Protein AF-A0A484ZNB9-F1 (afdb_monomer_lite)

Radius of gyration: 25.32 Å; chains: 1; bounding box: 53×48×74 Å

pLDDT: mean 88.85, std 11.22, range [35.56, 98.12]

Secondary structure (DSSP, 8-state):
-HHHHHHHTHHHHSS--S---------TTS--EE-S-TTT--HHHHHHHTTSTTEES-S---S-TT-HHHHHHHHHHHHHHHHIIIIIHHHHHHHHT-SGGGTTTTTS---GGGEEEETTEEEETTPPPB-HHHHHHHHHHTT-EEEEEEE--BSSSB-EEEEEETTEEEEES-SEEEEEETTPPPEEEPPSEEEPPPGGGGG-------EEEEEEEEEE-TTT--EEEEEEEEEEE-SS-S-HHHHHHHHHHHHHHHHHHHHT----SGGGSGGGS---TTTS-PPPTTTTTTTT-EEEEPPPP--TTS--PPP-

Structure (mmCIF, N/CA/C/O backbone):
data_AF-A0A484ZNB9-F1
#
_entry.id   AF-A0A484ZNB9-F1
#
loop_
_atom_site.group_PDB
_atom_site.id
_atom_site.type_symbol
_atom_site.label_atom_id
_atom_site.label_alt_id
_atom_site.label_comp_id
_atom_site.label_asym_id
_atom_site.label_entity_id
_atom_site.label_seq_id
_atom_site.pdbx_PDB_ins_code
_atom_site.Cartn_x
_atom_site.Cartn_y
_atom_site.Cartn_z
_atom_site.occupancy
_atom_site.B_iso_or_equiv
_atom_site.auth_seq_id
_atom_site.auth_comp_id
_atom_site.auth_asym_id
_atom_site.auth_atom_id
_atom_site.pdbx_PDB_model_num
ATOM 1 N N . MET A 1 1 ? -2.222 -0.416 -9.697 1.00 58.00 1 MET A N 1
ATOM 2 C CA . MET A 1 1 ? -2.103 0.111 -8.312 1.00 58.00 1 MET A CA 1
ATOM 3 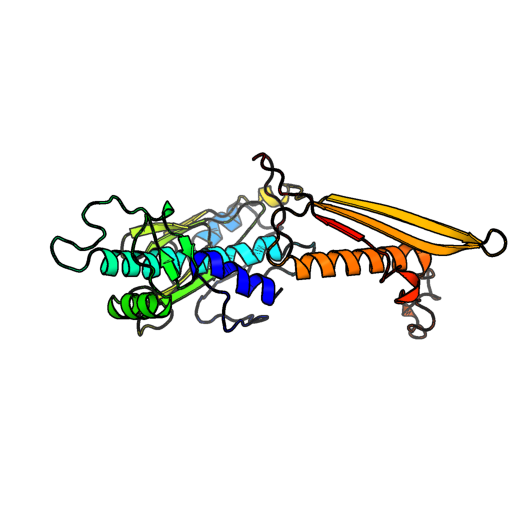C C . MET A 1 1 ? -3.430 -0.007 -7.586 1.00 58.00 1 MET A C 1
ATOM 5 O O . MET A 1 1 ? -3.426 -0.269 -6.394 1.00 58.00 1 MET A O 1
ATOM 9 N N . SER A 1 2 ? -4.547 0.135 -8.298 1.00 71.88 2 SER A N 1
ATOM 10 C CA . SER A 1 2 ? -5.880 -0.001 -7.727 1.00 71.88 2 SER A CA 1
ATOM 11 C C . SER A 1 2 ? -6.115 -1.347 -7.041 1.00 71.88 2 SER A C 1
ATOM 13 O O . SER A 1 2 ? -6.406 -1.384 -5.851 1.00 71.88 2 SER A O 1
ATOM 15 N N . THR A 1 3 ? -5.863 -2.447 -7.753 1.00 81.88 3 THR A N 1
ATOM 16 C CA . THR A 1 3 ? -6.057 -3.811 -7.234 1.00 81.88 3 THR A CA 1
ATOM 17 C C . THR A 1 3 ? -5.164 -4.130 -6.035 1.00 81.88 3 THR A C 1
ATOM 19 O O . THR A 1 3 ? -5.609 -4.741 -5.075 1.00 81.88 3 THR A O 1
ATOM 22 N N . SER A 1 4 ? -3.903 -3.683 -6.038 1.00 83.81 4 SER A N 1
ATOM 23 C CA . SER A 1 4 ? -3.018 -3.904 -4.888 1.00 83.81 4 SER A CA 1
ATOM 24 C C . SER A 1 4 ? -3.551 -3.196 -3.638 1.00 83.81 4 SER A C 1
ATOM 26 O O . SER A 1 4 ? -3.547 -3.780 -2.565 1.00 83.81 4 SER A O 1
ATOM 28 N N . GLN A 1 5 ? -4.069 -1.967 -3.770 1.00 84.25 5 GLN A N 1
ATOM 29 C CA . GLN A 1 5 ? -4.613 -1.232 -2.624 1.00 84.25 5 GLN A CA 1
ATOM 30 C C . GLN A 1 5 ? -5.904 -1.861 -2.084 1.00 84.25 5 GLN A C 1
ATOM 32 O O . GLN A 1 5 ? -6.062 -1.958 -0.870 1.00 84.25 5 GLN A O 1
ATOM 37 N N . SER A 1 6 ? -6.783 -2.372 -2.951 1.00 88.12 6 SER A N 1
ATOM 38 C CA . SER A 1 6 ? -8.006 -3.048 -2.501 1.00 88.12 6 SER A CA 1
ATOM 39 C C . SER A 1 6 ? -7.724 -4.359 -1.761 1.00 88.12 6 SER A C 1
ATOM 41 O O . SER A 1 6 ? -8.478 -4.710 -0.862 1.00 88.12 6 SER A O 1
ATOM 43 N N . VAL A 1 7 ? -6.648 -5.081 -2.091 1.00 91.38 7 VAL A N 1
ATOM 44 C CA . VAL A 1 7 ? -6.294 -6.351 -1.427 1.00 91.38 7 VAL A CA 1
ATOM 45 C C . VAL A 1 7 ? -5.662 -6.129 -0.049 1.00 91.38 7 VAL A C 1
ATOM 47 O O . VAL A 1 7 ? -5.867 -6.928 0.861 1.00 91.38 7 VAL A O 1
ATOM 50 N N . ILE A 1 8 ? -4.936 -5.029 0.150 1.00 90.69 8 ILE A N 1
ATOM 51 C CA . ILE A 1 8 ? -4.209 -4.751 1.399 1.00 90.69 8 ILE A CA 1
ATOM 52 C C . ILE A 1 8 ? -5.123 -4.696 2.625 1.00 90.69 8 ILE A C 1
ATOM 54 O O . ILE A 1 8 ? -4.742 -5.164 3.700 1.00 90.69 8 ILE A O 1
ATOM 58 N N . CYS A 1 9 ? -6.331 -4.142 2.488 1.00 91.69 9 CYS A N 1
ATOM 59 C CA . CYS A 1 9 ? -7.256 -4.055 3.616 1.00 91.69 9 CYS A CA 1
ATOM 60 C C . CYS A 1 9 ? -7.763 -5.431 4.070 1.00 91.69 9 CYS A C 1
ATOM 62 O O . CYS A 1 9 ? -8.187 -5.562 5.218 1.00 91.69 9 CYS A O 1
ATOM 64 N N . ALA A 1 10 ? -7.675 -6.466 3.223 1.00 92.25 10 ALA A N 1
ATOM 65 C CA . ALA A 1 10 ? -8.169 -7.809 3.519 1.00 92.25 10 ALA A CA 1
ATOM 66 C C . ALA A 1 10 ? -7.484 -8.444 4.731 1.00 92.25 10 ALA A C 1
ATOM 68 O O . ALA A 1 10 ? -8.123 -9.190 5.465 1.00 92.25 10 ALA A O 1
ATOM 69 N 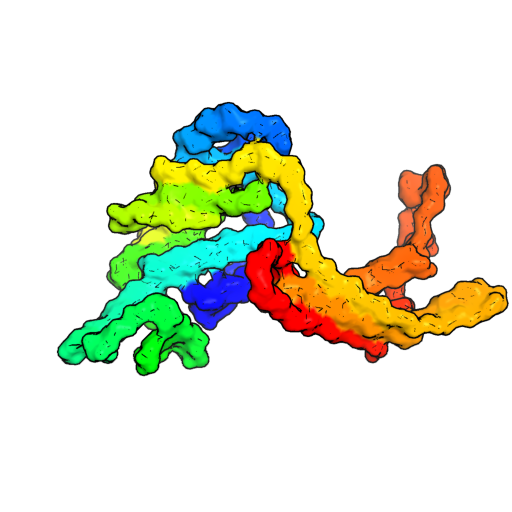N . GLN A 1 11 ? -6.219 -8.102 4.998 1.00 90.50 11 GLN A N 1
ATOM 70 C CA . GLN A 1 11 ? -5.526 -8.564 6.203 1.00 90.50 11 GLN A CA 1
ATOM 71 C C . GLN A 1 11 ? -6.290 -8.185 7.484 1.00 90.50 11 GLN A C 1
ATOM 73 O O . GLN A 1 11 ? -6.305 -8.949 8.447 1.00 90.50 11 GLN A O 1
ATOM 78 N N . TRP A 1 12 ? -6.921 -7.011 7.492 1.00 94.50 12 TRP A N 1
ATOM 79 C CA . TRP A 1 12 ? -7.635 -6.473 8.648 1.00 94.50 12 TRP A CA 1
ATOM 80 C C . TRP A 1 12 ? -9.144 -6.690 8.563 1.00 94.50 12 TRP A C 1
ATOM 82 O O . TRP A 1 12 ? -9.780 -6.900 9.591 1.00 94.50 12 TRP A O 1
ATOM 92 N N . LEU A 1 13 ? -9.717 -6.673 7.359 1.00 94.62 13 LEU A N 1
ATOM 93 C CA . LEU A 1 13 ? -11.166 -6.702 7.134 1.00 94.62 13 LEU A CA 1
ATOM 94 C C . LEU A 1 13 ? -11.682 -8.034 6.569 1.00 94.62 13 LEU A C 1
ATOM 96 O O . LEU A 1 13 ? -12.877 -8.174 6.336 1.00 94.62 13 LEU A O 1
ATOM 100 N N . GLY A 1 14 ? -10.806 -9.009 6.326 1.00 93.31 14 GLY A N 1
ATOM 101 C CA . GLY A 1 14 ? -11.171 -10.365 5.907 1.00 93.31 14 GLY A CA 1
ATOM 102 C C . GLY A 1 14 ? -11.466 -10.547 4.426 1.00 93.31 14 GLY A C 1
ATOM 103 O O . GLY A 1 14 ? -11.515 -11.680 3.956 1.00 93.31 14 GLY A O 1
ATOM 104 N N . LYS A 1 15 ? -11.628 -9.457 3.672 1.00 93.56 15 LYS A N 1
ATOM 105 C CA . LYS A 1 15 ? -11.785 -9.484 2.216 1.00 93.56 15 LYS A CA 1
ATOM 106 C C . LYS A 1 15 ? -11.223 -8.219 1.556 1.00 93.56 15 LYS A C 1
ATOM 108 O O . LYS A 1 15 ? -11.086 -7.195 2.235 1.00 93.56 15 LYS A O 1
ATOM 113 N N . PRO A 1 16 ? -10.893 -8.269 0.252 1.00 93.62 16 PRO A N 1
ATOM 114 C CA . PRO A 1 16 ? -10.570 -7.071 -0.511 1.00 93.62 16 PRO A CA 1
ATOM 115 C C . PRO A 1 16 ? -11.729 -6.068 -0.519 1.00 93.62 16 PRO A C 1
ATOM 117 O O . PRO A 1 16 ? -12.886 -6.446 -0.336 1.00 93.62 16 PRO A O 1
ATOM 120 N N . ALA A 1 17 ? -11.421 -4.795 -0.754 1.00 93.31 17 ALA A N 1
ATOM 121 C CA . ALA A 1 17 ? -12.440 -3.762 -0.906 1.00 93.31 17 ALA A CA 1
ATOM 122 C C . ALA A 1 17 ? -13.343 -4.044 -2.122 1.00 93.31 17 ALA A C 1
ATOM 124 O O . ALA A 1 17 ? -12.835 -4.323 -3.210 1.00 93.31 17 ALA A O 1
ATOM 125 N N . ASP A 1 18 ? -14.663 -3.936 -1.936 1.00 92.62 18 ASP A N 1
ATOM 126 C CA . ASP A 1 18 ? -15.647 -4.078 -3.021 1.00 92.62 18 ASP A CA 1
ATOM 127 C C . ASP A 1 18 ? -15.592 -2.877 -3.985 1.00 92.62 18 ASP A C 1
ATOM 129 O O . ASP A 1 18 ? -15.725 -3.030 -5.198 1.00 92.62 18 ASP A O 1
ATOM 133 N N . GLU A 1 19 ? -15.339 -1.683 -3.441 1.00 91.62 19 GLU A N 1
ATOM 134 C CA . GLU A 1 19 ? -15.200 -0.427 -4.177 1.00 91.62 19 GLU A CA 1
ATOM 135 C C . GLU A 1 19 ? -13.869 0.244 -3.829 1.00 91.62 19 GLU A C 1
ATOM 137 O O . GLU A 1 19 ? -13.435 0.252 -2.675 1.00 91.62 19 GLU A O 1
ATOM 142 N N . ALA A 1 20 ? -13.210 0.827 -4.831 1.00 88.75 20 ALA A N 1
ATOM 143 C CA . ALA A 1 20 ? -11.966 1.554 -4.634 1.00 88.75 20 A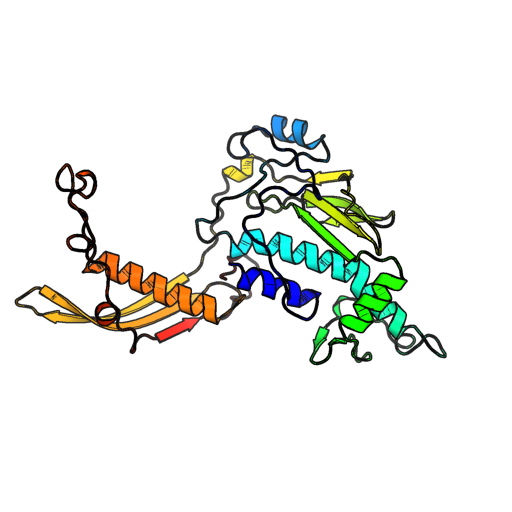LA A CA 1
ATOM 144 C C . ALA A 1 20 ? -11.871 2.742 -5.599 1.00 88.75 20 ALA A C 1
ATOM 146 O O . ALA A 1 20 ? -11.908 2.578 -6.821 1.00 88.75 20 ALA A O 1
ATOM 147 N N . HIS A 1 21 ? -11.722 3.940 -5.037 1.00 87.56 21 HIS A N 1
ATOM 148 C CA . HIS A 1 21 ? -11.624 5.194 -5.779 1.00 87.56 21 HIS A CA 1
ATOM 149 C C . HIS A 1 21 ? -10.182 5.705 -5.761 1.00 87.56 21 HIS A C 1
ATOM 151 O O . HIS A 1 21 ? -9.515 5.679 -4.729 1.00 87.56 21 HIS A O 1
ATOM 157 N N . PHE A 1 22 ? -9.703 6.183 -6.908 1.00 84.19 22 PHE A N 1
ATOM 158 C CA . PHE A 1 22 ? -8.328 6.650 -7.097 1.00 84.19 22 PHE A CA 1
ATOM 159 C C . PHE A 1 22 ? -8.318 8.001 -7.804 1.00 84.19 22 PHE A C 1
ATOM 161 O O . PHE A 1 22 ? -9.318 8.399 -8.398 1.00 84.19 22 PHE A O 1
ATOM 168 N N . SER A 1 23 ? -7.176 8.690 -7.749 1.00 80.06 23 SER A N 1
ATOM 169 C CA . SER A 1 23 ? -7.006 10.035 -8.322 1.00 80.06 23 SER A CA 1
ATOM 170 C C . SER A 1 23 ? -7.949 11.084 -7.718 1.00 80.06 23 SER A C 1
ATOM 172 O O . SER A 1 23 ? -8.254 12.090 -8.351 1.00 80.06 23 SER A O 1
ATOM 174 N N . VAL A 1 24 ? -8.402 10.850 -6.485 1.00 80.31 24 VAL A N 1
ATOM 175 C CA . VAL A 1 24 ? -9.164 11.819 -5.697 1.00 80.31 24 VAL A CA 1
ATOM 176 C C . VAL A 1 24 ? -8.164 12.742 -5.010 1.00 80.31 24 VAL A C 1
ATOM 178 O O . VAL A 1 24 ? -7.389 12.303 -4.159 1.00 80.31 24 VAL A O 1
ATOM 181 N N . THR A 1 25 ? -8.153 14.004 -5.424 1.00 73.12 25 THR A N 1
ATOM 182 C CA . THR A 1 25 ? -7.188 15.018 -4.972 1.00 73.12 25 THR A CA 1
ATOM 183 C C . THR A 1 25 ? -7.770 16.002 -3.969 1.00 73.12 25 THR A C 1
ATOM 185 O O . THR A 1 25 ? -7.054 16.893 -3.536 1.00 73.12 25 THR A O 1
ATOM 188 N N . ASP A 1 26 ? -9.054 15.885 -3.641 1.00 76.31 26 ASP A N 1
ATOM 189 C CA . ASP A 1 26 ? -9.708 16.708 -2.631 1.00 76.31 26 ASP A CA 1
ATOM 190 C C . ASP A 1 26 ? -10.472 15.800 -1.669 1.00 76.31 26 ASP A C 1
ATOM 192 O O . ASP A 1 26 ? -11.238 14.925 -2.082 1.00 76.31 26 ASP A O 1
ATOM 196 N N . TRP A 1 27 ? -10.225 16.000 -0.381 1.00 79.88 27 TRP A N 1
ATOM 197 C CA . TRP A 1 27 ? -10.755 15.190 0.704 1.00 79.88 27 TRP A CA 1
ATOM 198 C C . TRP A 1 27 ? -11.309 16.116 1.776 1.00 79.88 27 TRP A C 1
ATOM 200 O O . TRP A 1 27 ? -10.690 16.337 2.813 1.00 79.88 27 TRP A O 1
ATOM 210 N N . SER A 1 28 ? -12.521 16.622 1.552 1.00 83.50 28 SER A N 1
ATOM 211 C CA . SER A 1 28 ? -13.232 17.459 2.530 1.00 83.50 28 SER A CA 1
ATOM 212 C C . SER A 1 28 ? -13.390 16.782 3.898 1.00 83.50 28 SER A C 1
ATOM 214 O O . SER A 1 28 ? -13.473 17.451 4.925 1.00 83.50 28 SER A O 1
ATOM 216 N N . SER A 1 29 ? -13.382 15.447 3.921 1.00 89.19 29 SER A N 1
ATOM 217 C CA . SER A 1 29 ? -13.434 14.637 5.134 1.00 89.19 29 SER A CA 1
ATOM 218 C C . SER A 1 29 ? -12.160 14.673 5.977 1.00 89.19 29 SER A C 1
ATOM 220 O O . SER A 1 29 ? -12.235 14.246 7.120 1.00 89.19 29 SER A O 1
ATOM 222 N N . LEU A 1 30 ? -11.013 15.113 5.443 1.00 90.50 30 LEU A N 1
ATOM 223 C CA . LEU A 1 30 ? -9.738 15.216 6.161 1.00 90.50 30 LEU A CA 1
ATOM 224 C C . LEU A 1 30 ? -8.998 16.496 5.721 1.00 90.50 30 LEU A C 1
ATOM 226 O O . LEU A 1 30 ? -8.188 16.448 4.794 1.00 90.50 30 LEU A O 1
ATOM 230 N N . PRO A 1 31 ? -9.251 17.643 6.378 1.00 89.44 31 PRO A N 1
ATOM 231 C CA . PRO A 1 31 ? -8.565 18.884 6.055 1.00 89.44 31 PRO A CA 1
ATOM 232 C C . PRO A 1 31 ? -7.095 18.784 6.479 1.00 89.44 31 PRO A C 1
ATOM 234 O O . PRO A 1 31 ? -6.782 18.719 7.669 1.00 89.44 31 PRO A O 1
ATOM 237 N N . VAL A 1 32 ? -6.202 18.760 5.491 1.00 90.75 32 VAL A N 1
ATOM 238 C CA . VAL A 1 32 ? -4.750 18.850 5.674 1.00 90.75 32 VAL A CA 1
ATOM 239 C C . VAL A 1 32 ? -4.285 20.154 5.051 1.00 90.75 32 VAL A C 1
ATOM 241 O O . VAL A 1 32 ? -4.552 20.427 3.883 1.00 90.75 32 VAL A O 1
ATOM 244 N N . GLU A 1 33 ? -3.579 20.954 5.836 1.00 92.94 33 GLU A N 1
ATOM 245 C CA . GLU A 1 33 ? -2.948 22.182 5.366 1.00 92.94 33 GLU A CA 1
ATOM 246 C C . GLU A 1 33 ? -1.495 21.888 5.005 1.00 92.94 33 GLU A C 1
ATOM 248 O O . GLU A 1 33 ? -0.822 21.128 5.694 1.00 92.94 33 GLU A O 1
ATOM 253 N N . THR A 1 34 ? -0.978 22.490 3.940 1.00 92.00 34 THR A N 1
ATOM 254 C CA . THR A 1 34 ? 0.424 22.311 3.552 1.00 92.00 34 THR A CA 1
ATOM 255 C C . THR A 1 34 ? 1.044 23.642 3.162 1.00 92.00 34 THR A C 1
ATOM 257 O O . THR A 1 34 ? 0.374 24.525 2.624 1.00 92.00 34 THR A O 1
ATOM 260 N N . SER A 1 35 ? 2.323 23.807 3.478 1.00 92.88 35 SER A N 1
ATOM 261 C CA . SER A 1 35 ? 3.105 24.994 3.145 1.00 92.88 35 SER A CA 1
ATOM 262 C C . SER A 1 35 ? 4.598 24.683 3.219 1.00 92.88 35 SER A C 1
ATOM 264 O O . SER A 1 35 ? 5.014 23.760 3.923 1.00 92.88 35 SER A O 1
ATOM 266 N N . GLY A 1 36 ? 5.395 25.484 2.509 1.00 89.06 36 GLY A N 1
ATOM 267 C CA . GLY A 1 36 ? 6.833 25.267 2.370 1.00 89.06 36 GLY A CA 1
ATOM 268 C C . GLY A 1 36 ? 7.167 24.151 1.378 1.00 89.06 36 GLY A C 1
ATOM 269 O O . GLY A 1 36 ? 6.287 23.577 0.737 1.00 89.06 36 GLY A O 1
ATOM 270 N N . ASP A 1 37 ? 8.459 23.866 1.239 1.00 89.31 37 ASP A N 1
ATOM 271 C CA . ASP A 1 37 ? 8.958 22.742 0.447 1.00 89.31 37 ASP A CA 1
ATOM 272 C C . ASP A 1 37 ? 9.655 21.738 1.385 1.00 89.31 37 ASP A C 1
ATOM 274 O O . ASP A 1 37 ? 10.688 22.064 1.986 1.00 89.31 37 ASP A O 1
ATOM 278 N N . PRO A 1 38 ? 9.132 20.505 1.515 1.00 89.25 38 PRO A N 1
ATOM 279 C CA . PRO A 1 38 ? 9.647 19.515 2.453 1.00 89.25 38 PRO A CA 1
ATOM 280 C C . PRO A 1 38 ? 11.081 19.057 2.155 1.00 89.25 38 PRO A C 1
ATOM 282 O O . PRO A 1 38 ? 11.689 18.435 3.036 1.00 89.25 38 PRO A O 1
ATOM 285 N N . TYR A 1 39 ? 11.615 19.330 0.958 1.00 86.94 39 TYR A N 1
ATOM 286 C CA . TYR A 1 39 ? 12.974 18.975 0.546 1.00 86.94 39 TYR A CA 1
ATOM 287 C C . TYR A 1 39 ? 14.023 20.000 0.986 1.00 86.94 39 TYR A C 1
ATOM 289 O O . TYR A 1 39 ? 15.154 19.609 1.280 1.00 86.94 39 TYR A O 1
ATOM 297 N N . ILE A 1 40 ? 13.654 21.280 1.083 1.00 90.69 40 ILE A N 1
ATOM 298 C CA . ILE A 1 40 ? 14.593 22.380 1.373 1.00 90.69 40 ILE A CA 1
ATOM 299 C C . ILE A 1 40 ? 14.280 23.152 2.664 1.00 90.69 40 ILE A C 1
ATOM 301 O O . ILE A 1 40 ? 15.089 23.983 3.074 1.00 90.69 40 ILE A O 1
ATOM 305 N N . MET A 1 41 ? 13.146 22.886 3.322 1.00 94.06 41 MET A N 1
ATOM 306 C CA . MET A 1 41 ? 12.770 23.576 4.559 1.00 94.06 41 MET A CA 1
ATOM 307 C C . MET A 1 41 ? 13.763 23.344 5.708 1.00 94.06 41 MET A C 1
ATOM 309 O O . MET A 1 41 ? 14.331 22.258 5.881 1.00 94.06 41 MET A O 1
ATOM 313 N N . SER A 1 42 ? 13.928 24.362 6.552 1.00 96.00 42 SER A N 1
ATOM 314 C CA . SER A 1 42 ? 14.762 24.256 7.755 1.00 96.00 42 SER A CA 1
ATOM 315 C C . SER A 1 42 ? 14.052 23.484 8.876 1.00 96.00 42 SER A C 1
ATOM 317 O O . SER A 1 42 ? 12.823 23.415 8.923 1.00 96.00 42 SER A O 1
ATOM 319 N N . GLN A 1 43 ? 14.813 22.929 9.827 1.00 96.81 43 GLN A N 1
ATOM 320 C CA . GLN A 1 43 ? 14.213 22.275 11.000 1.00 96.81 43 GLN A CA 1
ATOM 321 C C . GLN A 1 43 ? 13.375 23.264 11.831 1.00 96.81 43 GLN A C 1
ATOM 323 O O . GLN A 1 43 ? 12.277 22.927 12.252 1.00 96.81 43 GLN A O 1
ATOM 328 N N . GLN A 1 44 ? 13.846 24.506 11.994 1.00 97.25 44 GLN A N 1
ATOM 329 C CA . GLN A 1 44 ? 13.131 25.555 12.730 1.00 97.25 44 GLN A CA 1
ATOM 330 C C . GLN A 1 44 ? 11.778 25.906 12.089 1.00 97.25 44 GLN A C 1
ATOM 332 O O . GLN A 1 44 ? 10.796 26.162 12.790 1.00 97.25 44 GLN A O 1
ATOM 337 N N . GLU A 1 45 ? 11.723 25.922 10.758 1.00 96.44 45 GLU A N 1
ATOM 338 C CA . GLU A 1 45 ? 10.490 26.143 10.004 1.00 96.44 45 GLU A CA 1
ATOM 339 C C . GLU A 1 45 ? 9.501 24.993 10.224 1.00 96.44 45 GLU A C 1
ATOM 341 O O . GLU A 1 45 ? 8.357 25.248 10.598 1.00 96.44 45 GLU A O 1
ATOM 346 N N . GLN A 1 46 ? 9.954 23.738 10.109 1.00 96.50 46 GLN A N 1
ATOM 347 C CA . GLN A 1 46 ? 9.132 22.565 10.428 1.00 96.50 46 GLN A CA 1
ATOM 348 C C . GLN A 1 46 ? 8.609 22.623 11.869 1.00 96.50 46 GLN A C 1
ATOM 350 O O . GLN A 1 46 ? 7.415 22.435 12.095 1.00 96.50 46 GLN A O 1
ATOM 355 N N . ASP A 1 47 ? 9.472 22.939 12.836 1.00 96.62 47 ASP A N 1
ATOM 356 C CA . ASP A 1 47 ? 9.108 23.014 14.253 1.00 96.62 47 ASP A CA 1
ATOM 357 C C . ASP A 1 47 ? 8.080 24.118 14.541 1.00 96.62 47 ASP A C 1
ATOM 359 O O . ASP A 1 47 ? 7.296 24.030 15.491 1.00 96.62 47 ASP A O 1
ATOM 363 N N . THR A 1 48 ? 8.067 25.163 13.715 1.00 96.81 48 THR A N 1
ATOM 364 C CA . THR A 1 48 ? 7.086 26.246 13.791 1.00 96.81 48 THR A CA 1
ATOM 365 C C . THR A 1 48 ? 5.757 25.825 13.177 1.00 96.81 48 THR A C 1
ATOM 367 O O . THR A 1 48 ? 4.719 25.978 13.821 1.00 96.81 48 THR A O 1
ATOM 370 N N . LEU A 1 49 ? 5.784 25.268 11.965 1.00 96.25 49 LEU A N 1
ATOM 371 C CA . LEU A 1 49 ? 4.588 24.879 11.219 1.00 96.25 49 LEU A CA 1
ATOM 372 C C . LEU A 1 49 ? 3.856 23.695 11.865 1.00 96.25 49 LEU A C 1
ATOM 374 O O . LEU A 1 49 ? 2.627 23.691 11.923 1.00 96.25 49 LEU A O 1
ATOM 378 N N . GLN A 1 50 ? 4.585 22.736 12.445 1.00 95.88 50 GLN A N 1
ATOM 379 C CA . GLN A 1 50 ? 3.990 21.549 13.070 1.00 95.88 50 GLN A CA 1
ATOM 380 C C . GLN A 1 50 ? 3.117 21.857 14.299 1.00 95.88 50 GLN A C 1
ATOM 382 O O . GLN A 1 50 ? 2.322 21.007 14.699 1.00 95.88 50 GLN A O 1
ATOM 387 N N . LYS A 1 51 ? 3.218 23.071 14.869 1.00 95.56 51 LYS A N 1
ATOM 388 C CA . LYS A 1 51 ? 2.332 23.553 15.945 1.00 95.56 51 LYS A CA 1
ATOM 389 C C . LYS A 1 51 ? 0.873 23.658 15.505 1.00 95.56 51 LYS A C 1
ATOM 391 O O . LYS A 1 51 ? -0.013 23.559 16.346 1.00 95.56 51 LYS A O 1
ATOM 396 N N . ASN A 1 52 ? 0.616 23.867 14.214 1.00 96.50 52 ASN A N 1
ATOM 397 C CA . ASN A 1 52 ? -0.727 23.751 13.662 1.00 96.50 52 ASN A CA 1
ATOM 398 C C . ASN A 1 52 ? -1.094 22.259 13.602 1.00 96.50 52 ASN A C 1
ATOM 400 O O . ASN A 1 52 ? -0.416 21.532 12.880 1.00 96.50 52 ASN A O 1
ATOM 404 N N . PRO A 1 53 ? -2.143 21.776 14.292 1.00 96.12 53 PRO A N 1
ATOM 405 C CA . PRO A 1 53 ? -2.498 20.355 14.335 1.00 96.12 53 PRO A CA 1
ATOM 406 C C . PRO A 1 53 ? -2.978 19.774 12.993 1.00 96.12 53 PRO A C 1
ATOM 408 O O . PRO A 1 53 ? -3.114 18.558 12.876 1.00 96.12 53 PRO A O 1
ATOM 411 N N . ARG A 1 54 ? -3.217 20.612 11.977 1.00 94.69 54 ARG A N 1
ATOM 412 C CA . ARG A 1 54 ? -3.653 20.208 10.629 1.00 94.69 54 ARG A CA 1
ATOM 413 C C . ARG A 1 54 ? -2.569 20.313 9.564 1.00 94.69 54 ARG A C 1
ATOM 415 O O . ARG A 1 54 ? -2.786 19.872 8.440 1.00 94.69 54 ARG A O 1
ATOM 422 N N . TRP A 1 55 ? -1.407 20.874 9.893 1.00 96.44 55 TRP A N 1
ATOM 423 C CA . TRP A 1 55 ? -0.349 21.092 8.908 1.00 96.44 55 TRP A CA 1
ATOM 424 C C . TRP A 1 55 ? 0.440 19.814 8.596 1.00 96.44 55 TRP A C 1
ATOM 426 O O . TRP A 1 55 ? 0.860 19.125 9.524 1.00 96.44 55 TRP A O 1
ATOM 436 N N . SER A 1 56 ? 0.728 19.521 7.332 1.00 95.06 56 SER A N 1
ATOM 437 C CA . SER A 1 56 ? 1.657 18.468 6.909 1.00 95.06 56 SER A CA 1
ATOM 438 C C . SER A 1 56 ? 2.672 18.994 5.885 1.00 95.06 56 SER A C 1
ATOM 440 O O . SER A 1 56 ? 2.313 19.839 5.054 1.00 95.06 56 SER A O 1
ATOM 442 N N . PRO A 1 57 ? 3.935 18.508 5.889 1.00 93.06 57 PRO A N 1
ATOM 443 C CA . PRO A 1 57 ? 4.963 19.011 4.978 1.00 93.06 57 PRO A CA 1
ATOM 444 C C . PRO A 1 57 ? 4.650 18.801 3.492 1.00 93.06 57 PRO A C 1
ATOM 446 O O . PRO A 1 57 ? 5.231 19.470 2.645 1.00 93.06 57 PRO A O 1
ATOM 449 N N . SER A 1 58 ? 3.779 17.852 3.146 1.00 87.25 58 SER A N 1
ATOM 450 C CA . SER A 1 58 ? 3.363 17.615 1.765 1.00 87.25 58 SER A CA 1
ATOM 451 C C . SER A 1 58 ? 1.958 17.038 1.725 1.00 87.25 58 SER A C 1
ATOM 453 O O . SER A 1 58 ? 1.605 16.246 2.591 1.00 87.25 58 SER A O 1
ATOM 455 N N . TYR A 1 59 ? 1.192 17.405 0.699 1.00 80.56 59 TYR A N 1
ATOM 456 C CA . TYR A 1 59 ? -0.165 16.901 0.489 1.00 80.56 59 TYR A CA 1
ATOM 457 C C . TYR A 1 59 ? -0.218 15.622 -0.362 1.00 80.56 59 TYR A C 1
ATOM 459 O O . TYR A 1 59 ? -1.048 14.749 -0.131 1.00 80.56 59 TYR A O 1
ATOM 467 N N . CYS A 1 60 ? 0.643 15.498 -1.377 1.00 77.69 60 CYS A N 1
ATOM 468 C CA . CYS A 1 60 ? 0.619 14.381 -2.323 1.00 77.69 60 CYS A CA 1
ATOM 469 C C . CYS A 1 60 ? 2.020 14.081 -2.859 1.00 77.69 60 CYS A C 1
ATOM 471 O O . CYS A 1 60 ? 2.762 14.987 -3.234 1.00 77.69 60 CYS A O 1
ATOM 473 N N . SER A 1 61 ? 2.351 12.792 -2.968 1.00 76.56 61 SER A N 1
ATOM 474 C CA . SER A 1 61 ? 3.605 12.319 -3.563 1.00 76.56 61 SER A CA 1
ATOM 475 C C . SER A 1 61 ? 3.371 11.767 -4.977 1.00 76.56 61 SER A C 1
ATOM 477 O O . SER A 1 61 ? 2.367 11.079 -5.201 1.00 76.56 61 SER A O 1
ATOM 479 N N . PRO A 1 62 ? 4.275 12.017 -5.943 1.00 75.81 62 PRO A N 1
ATOM 480 C CA . PRO A 1 62 ? 4.172 11.425 -7.271 1.00 75.81 62 PRO A CA 1
ATOM 481 C C . PRO A 1 62 ? 4.355 9.901 -7.232 1.00 75.81 62 PRO A C 1
ATOM 483 O O . PRO A 1 62 ? 5.127 9.350 -6.444 1.00 75.81 62 PRO A O 1
ATOM 486 N N . SER A 1 63 ? 3.674 9.210 -8.148 1.00 78.31 63 SER A N 1
ATOM 487 C CA . SER A 1 63 ? 3.857 7.772 -8.373 1.00 78.31 63 SER A CA 1
ATOM 488 C C . SER A 1 63 ? 5.044 7.523 -9.306 1.00 78.31 63 SER A C 1
ATOM 490 O O . SER A 1 63 ? 4.875 7.419 -10.518 1.00 78.31 63 SER A O 1
ATOM 492 N N . SER A 1 64 ? 6.251 7.441 -8.749 1.00 75.56 64 SER A N 1
ATOM 493 C CA . SER A 1 64 ? 7.501 7.216 -9.491 1.00 75.56 64 SER A CA 1
ATOM 494 C C . SER A 1 64 ? 8.491 6.380 -8.672 1.00 75.56 64 SER A C 1
ATOM 496 O O . SER A 1 64 ? 8.189 5.986 -7.548 1.00 75.56 64 SER A O 1
ATOM 498 N N . ALA A 1 65 ? 9.656 6.040 -9.237 1.00 75.56 65 ALA A N 1
ATOM 499 C CA . ALA A 1 65 ? 10.726 5.313 -8.534 1.00 75.56 65 ALA A CA 1
ATOM 500 C C . ALA A 1 65 ? 10.267 4.017 -7.823 1.00 75.56 65 ALA A C 1
ATOM 502 O O . ALA A 1 65 ? 10.796 3.652 -6.775 1.00 75.56 65 ALA A O 1
ATOM 503 N N . SER A 1 66 ? 9.235 3.349 -8.354 1.00 78.62 66 SER A N 1
ATOM 504 C CA . SER A 1 66 ? 8.615 2.153 -7.757 1.00 78.62 66 SER A CA 1
ATOM 505 C C . SER A 1 66 ? 8.174 2.328 -6.293 1.00 78.62 66 SER A C 1
ATOM 507 O O . SER A 1 66 ? 8.047 1.361 -5.545 1.00 78.62 66 SER A O 1
ATOM 509 N N . ASN A 1 67 ? 7.897 3.566 -5.879 1.00 77.44 67 ASN A N 1
ATOM 510 C CA . ASN A 1 67 ? 7.713 3.939 -4.482 1.00 77.44 67 ASN A CA 1
ATOM 511 C C . ASN A 1 67 ? 6.306 3.637 -3.930 1.00 77.44 67 ASN A C 1
ATOM 513 O O . ASN A 1 67 ? 6.100 3.497 -2.724 1.00 77.44 67 ASN A O 1
ATOM 517 N N . SER A 1 68 ? 5.313 3.533 -4.810 1.00 79.62 68 SER A N 1
ATOM 518 C CA . SER A 1 68 ? 3.917 3.721 -4.414 1.00 79.62 68 SER A CA 1
ATOM 519 C C . SER A 1 68 ? 3.353 2.521 -3.660 1.00 79.62 68 SER A C 1
ATOM 521 O O . SER A 1 68 ? 2.518 2.683 -2.780 1.00 79.62 68 SER A O 1
ATOM 523 N N . ALA A 1 69 ? 3.824 1.309 -3.969 1.00 79.12 69 ALA A N 1
ATOM 524 C CA . ALA A 1 69 ? 3.435 0.109 -3.230 1.00 79.12 69 ALA A CA 1
ATOM 525 C C . ALA A 1 69 ? 4.033 0.061 -1.822 1.00 79.12 69 ALA A C 1
ATOM 527 O O . ALA A 1 69 ? 3.459 -0.578 -0.949 1.00 79.12 69 ALA A O 1
ATOM 528 N N . TYR A 1 70 ? 5.136 0.764 -1.570 1.00 80.25 70 TYR A N 1
ATOM 529 C CA . TYR A 1 70 ? 5.632 0.950 -0.214 1.00 80.25 70 TYR A CA 1
ATOM 530 C C . TYR A 1 70 ? 4.825 2.043 0.500 1.00 80.25 70 TYR A C 1
ATOM 532 O O . TYR A 1 70 ? 4.233 1.785 1.547 1.00 80.25 70 TYR A O 1
ATOM 540 N N . TYR A 1 71 ? 4.742 3.244 -0.088 1.00 83.19 71 TYR A N 1
ATOM 541 C CA . TYR A 1 71 ? 4.199 4.401 0.622 1.00 83.19 71 TYR A CA 1
ATOM 542 C C . TYR A 1 71 ? 2.669 4.404 0.747 1.00 83.19 71 TYR A C 1
ATOM 544 O O . TYR A 1 71 ? 2.148 4.644 1.831 1.00 83.19 71 TYR A O 1
ATOM 552 N N . PHE A 1 72 ? 1.927 4.107 -0.322 1.00 85.81 72 PHE A N 1
ATOM 553 C CA . PHE A 1 72 ? 0.457 4.203 -0.290 1.00 85.81 72 PHE A CA 1
ATOM 554 C C . PHE A 1 72 ? -0.176 3.027 0.452 1.00 85.81 72 PHE A C 1
ATOM 556 O O . PHE A 1 72 ? -1.245 3.140 1.037 1.00 85.81 72 PHE A O 1
ATOM 563 N N . SER A 1 73 ? 0.515 1.891 0.484 1.00 88.94 73 SER A N 1
ATOM 564 C CA . SER A 1 73 ? 0.077 0.730 1.255 1.00 88.94 73 SER A CA 1
ATOM 565 C C . SER A 1 73 ? 0.057 1.002 2.754 1.00 88.94 73 SER A C 1
ATOM 567 O O . SER A 1 73 ? -0.738 0.397 3.467 1.00 88.94 73 SER A O 1
ATOM 569 N N . HIS A 1 74 ? 0.917 1.901 3.242 1.00 91.75 74 HIS A N 1
ATOM 570 C CA . HIS A 1 74 ? 0.962 2.269 4.654 1.00 91.75 74 HIS A CA 1
ATOM 571 C C . HIS A 1 74 ? -0.339 2.944 5.099 1.00 91.75 74 HIS A C 1
ATOM 573 O O . HIS A 1 74 ? -0.957 2.480 6.052 1.00 91.75 74 HIS A O 1
ATOM 579 N N . SER A 1 75 ? -0.829 3.947 4.362 1.00 92.12 75 SER A N 1
ATOM 580 C CA . SER A 1 75 ? -2.100 4.609 4.692 1.00 92.12 75 SER A CA 1
ATOM 581 C C . SER A 1 75 ? -3.285 3.641 4.648 1.00 92.12 75 SER A C 1
ATOM 583 O O . SER A 1 75 ? -4.075 3.604 5.590 1.00 92.12 75 SER A O 1
ATOM 585 N N . THR A 1 76 ? -3.379 2.795 3.617 1.00 92.94 76 THR A N 1
ATOM 586 C CA . THR A 1 76 ? -4.441 1.778 3.517 1.00 92.94 76 THR A CA 1
ATOM 587 C C . THR A 1 76 ? -4.399 0.788 4.685 1.00 92.94 76 THR A C 1
ATOM 589 O O . THR A 1 76 ? -5.442 0.450 5.251 1.00 92.94 76 THR A O 1
AT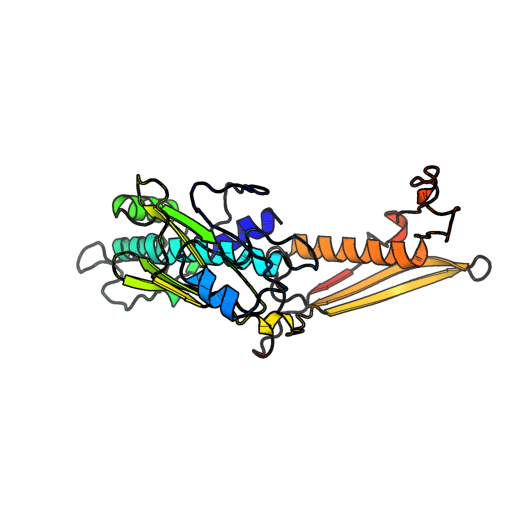OM 592 N N . ARG A 1 77 ? -3.202 0.336 5.088 1.00 93.88 77 ARG A N 1
ATOM 593 C CA . ARG A 1 77 ? -3.025 -0.572 6.232 1.00 93.88 77 ARG A CA 1
ATOM 594 C C . ARG A 1 77 ? -3.447 0.073 7.537 1.00 93.88 77 ARG A C 1
ATOM 596 O O . ARG A 1 77 ? -4.186 -0.560 8.282 1.00 93.88 77 ARG A O 1
ATOM 603 N N . GLU A 1 78 ? -2.998 1.293 7.810 1.00 95.81 78 GLU A N 1
ATOM 604 C CA . GLU A 1 78 ? -3.305 1.959 9.076 1.00 95.81 78 GLU A CA 1
ATOM 605 C C . GLU A 1 78 ? -4.790 2.335 9.169 1.00 95.81 78 GLU A C 1
ATOM 607 O O . GLU A 1 78 ? -5.404 2.114 10.211 1.00 95.81 78 GLU A O 1
ATOM 612 N N . ALA A 1 79 ? -5.421 2.777 8.075 1.00 95.75 79 ALA A N 1
ATOM 613 C CA . ALA A 1 79 ? -6.866 3.012 8.048 1.00 95.75 79 ALA A CA 1
ATOM 614 C C . ALA A 1 79 ? -7.669 1.726 8.331 1.00 95.75 79 ALA A C 1
ATOM 616 O O . ALA A 1 79 ? -8.565 1.720 9.178 1.00 95.75 79 ALA A O 1
ATOM 617 N N . ALA A 1 80 ? -7.328 0.616 7.665 1.00 96.25 80 ALA A N 1
ATOM 618 C CA . ALA A 1 80 ? -8.001 -0.665 7.876 1.00 96.25 80 ALA A CA 1
ATOM 619 C C . ALA A 1 80 ? -7.746 -1.228 9.286 1.00 96.25 80 ALA A C 1
ATOM 621 O O . ALA A 1 80 ? -8.664 -1.744 9.927 1.00 96.25 80 ALA A O 1
ATOM 622 N N . ARG A 1 81 ? -6.521 -1.072 9.800 1.00 95.88 81 ARG A N 1
ATOM 623 C CA . ARG A 1 81 ? -6.142 -1.454 11.163 1.00 95.88 81 ARG A CA 1
ATOM 624 C C . ARG A 1 81 ? -6.934 -0.681 12.212 1.00 95.88 81 ARG A C 1
ATOM 626 O O . ARG A 1 81 ? -7.402 -1.298 13.162 1.00 95.88 81 ARG A O 1
ATOM 633 N N . LEU A 1 82 ? -7.126 0.628 12.041 1.00 96.06 82 LEU A N 1
ATOM 634 C CA . LEU A 1 82 ? -7.927 1.443 12.961 1.00 96.06 82 LEU A CA 1
ATOM 635 C C . LEU A 1 82 ? -9.374 0.958 13.040 1.00 96.06 82 LEU A C 1
ATOM 637 O O . LEU A 1 82 ? -9.923 0.817 14.133 1.00 96.06 82 LEU A O 1
ATOM 641 N N . ILE A 1 83 ? -9.980 0.647 11.890 1.00 96.31 83 ILE A N 1
ATOM 642 C CA . ILE A 1 83 ? -11.323 0.058 11.843 1.00 96.31 83 ILE A CA 1
ATOM 643 C C . ILE A 1 83 ? -11.326 -1.301 12.553 1.00 96.31 83 ILE A C 1
ATOM 645 O O . ILE A 1 83 ? -12.226 -1.586 13.342 1.00 96.31 83 ILE A O 1
ATOM 649 N N . PHE A 1 84 ? -10.312 -2.137 12.333 1.00 97.25 84 PHE A N 1
ATOM 650 C CA . PHE A 1 84 ? -10.224 -3.421 13.016 1.00 97.25 84 PHE A CA 1
ATOM 651 C C . PHE A 1 84 ? -10.117 -3.267 14.542 1.00 97.25 84 PHE A C 1
ATOM 653 O O . PHE A 1 84 ? -10.927 -3.839 15.272 1.00 97.25 84 PHE A O 1
ATOM 660 N N . GLU A 1 85 ? -9.162 -2.471 15.028 1.00 95.38 85 GLU A N 1
ATOM 661 C CA . GLU A 1 85 ? -8.857 -2.329 16.456 1.00 95.38 85 GLU A CA 1
ATOM 662 C C . GLU A 1 85 ? -9.987 -1.640 17.239 1.00 95.38 85 GLU A C 1
ATOM 664 O O . GLU A 1 85 ? -10.283 -2.048 18.361 1.00 95.38 85 GLU A O 1
ATOM 669 N N . HIS A 1 86 ? -10.653 -0.641 16.652 1.00 94.88 86 HIS A N 1
ATOM 670 C CA . HIS A 1 86 ? -11.683 0.150 17.338 1.00 94.88 86 HIS A CA 1
ATOM 671 C C . HIS A 1 86 ? -13.123 -0.237 16.987 1.00 94.88 86 HIS A C 1
ATOM 673 O O . HIS A 1 86 ? -14.062 0.374 17.502 1.00 94.88 86 HIS A O 1
ATOM 679 N N . SER A 1 87 ? -13.324 -1.226 16.114 1.00 95.56 87 SER A N 1
ATOM 680 C CA . SER A 1 87 ? -14.662 -1.599 15.653 1.00 95.56 87 SER A CA 1
ATOM 681 C C . SER A 1 87 ? -14.862 -3.101 15.561 1.00 95.56 87 SER A C 1
ATOM 683 O O . SER A 1 87 ? -15.631 -3.658 16.347 1.00 95.56 87 SER A O 1
ATOM 685 N N . ILE A 1 88 ? -14.136 -3.765 14.658 1.00 97.19 88 ILE A N 1
ATOM 686 C CA . ILE A 1 88 ? -14.337 -5.188 14.361 1.00 97.19 88 ILE A CA 1
ATOM 687 C C . ILE A 1 88 ? -13.957 -6.060 15.558 1.00 97.19 88 ILE A C 1
ATOM 689 O O . ILE A 1 88 ? -14.727 -6.932 15.955 1.00 97.19 88 ILE A O 1
ATOM 693 N N . TRP A 1 89 ? -12.800 -5.806 16.171 1.00 97.19 89 TRP A N 1
ATOM 694 C CA . TRP A 1 89 ? -12.328 -6.581 17.312 1.00 97.19 89 TRP A CA 1
ATOM 695 C C . TRP A 1 89 ? -13.222 -6.423 18.556 1.00 97.19 89 TRP A C 1
ATOM 697 O O . TRP A 1 89 ? -13.667 -7.443 19.091 1.00 97.19 89 TRP A O 1
ATOM 707 N N . PRO A 1 90 ? -13.583 -5.199 18.999 1.00 96.00 90 PRO A N 1
ATOM 708 C CA . PRO A 1 90 ? -14.561 -5.020 20.070 1.00 96.00 90 PRO A CA 1
ATOM 709 C C . PRO A 1 90 ? -15.917 -5.676 19.779 1.00 96.00 90 PRO A C 1
ATOM 711 O O . PRO A 1 90 ? -16.521 -6.244 20.686 1.00 96.00 90 PRO A O 1
ATOM 714 N N . ALA A 1 91 ? -16.389 -5.639 18.527 1.00 97.25 91 ALA A N 1
ATOM 715 C CA . ALA A 1 91 ? -17.634 -6.293 18.132 1.00 97.25 91 ALA A CA 1
ATOM 716 C C . ALA A 1 91 ? -17.547 -7.824 18.232 1.00 97.25 91 ALA A C 1
ATOM 718 O O . ALA A 1 91 ? -18.462 -8.450 18.771 1.00 97.25 91 ALA A O 1
ATOM 719 N N . ALA A 1 92 ? -16.438 -8.419 17.780 1.00 97.44 92 ALA A N 1
ATOM 720 C CA . ALA A 1 92 ? -16.181 -9.851 17.914 1.00 97.44 92 ALA A CA 1
ATOM 721 C C . ALA A 1 92 ? -16.149 -10.277 19.388 1.00 97.44 92 ALA A C 1
ATOM 723 O O . ALA A 1 92 ? -16.863 -11.197 19.785 1.00 97.44 92 ALA A O 1
ATOM 724 N N . MET A 1 93 ? -15.397 -9.547 20.219 1.00 96.88 93 MET A N 1
ATOM 725 C CA . MET A 1 93 ? -15.324 -9.795 21.660 1.00 96.88 93 MET A CA 1
ATOM 726 C C . MET A 1 93 ? -16.695 -9.685 22.327 1.00 96.88 93 MET A C 1
ATOM 728 O O . MET A 1 93 ? -17.057 -10.563 23.105 1.00 96.88 93 MET A O 1
ATOM 732 N N . ALA A 1 94 ? -17.496 -8.674 21.979 1.00 96.31 94 ALA A N 1
ATOM 733 C CA . ALA A 1 94 ? -18.846 -8.516 22.513 1.00 96.31 94 ALA A CA 1
ATOM 734 C C . ALA A 1 94 ? -19.779 -9.684 22.142 1.00 96.31 94 ALA A C 1
ATOM 736 O O . ALA A 1 94 ? -20.673 -10.018 22.919 1.00 96.31 94 ALA A O 1
ATOM 737 N N . ILE A 1 95 ? -19.591 -10.307 20.972 1.00 96.56 95 ILE A N 1
ATOM 738 C CA . ILE A 1 95 ? -20.342 -11.503 20.564 1.00 96.56 95 ILE A CA 1
ATOM 739 C C . ILE A 1 95 ? -19.839 -12.729 21.327 1.00 96.56 95 ILE A C 1
ATOM 741 O O . ILE A 1 95 ? -20.641 -13.429 21.942 1.00 96.56 95 ILE A O 1
ATOM 745 N N . TRP A 1 96 ? -18.529 -12.976 21.358 1.00 96.25 96 TRP A N 1
ATOM 746 C CA . TRP A 1 96 ? -17.970 -14.149 22.039 1.00 96.25 96 TRP A CA 1
ATOM 747 C C . TRP A 1 96 ? -18.144 -14.115 23.561 1.00 96.25 96 TRP A C 1
ATOM 749 O O . TRP A 1 96 ? -18.172 -15.171 24.190 1.00 96.25 96 TRP A O 1
ATOM 759 N N . GLN A 1 97 ? -18.292 -12.928 24.153 1.00 94.69 97 GLN A N 1
ATOM 760 C CA . GLN A 1 97 ? -18.608 -12.741 25.574 1.00 94.69 97 GLN A CA 1
ATOM 761 C C . GLN A 1 97 ? -20.116 -12.760 25.876 1.00 94.69 97 GLN A C 1
ATOM 763 O O . GLN A 1 97 ? -20.524 -12.679 27.036 1.00 94.69 97 GLN A O 1
ATOM 768 N N . SER A 1 98 ? -20.968 -12.855 24.851 1.00 91.75 98 SER A N 1
ATOM 769 C CA . SER A 1 98 ? -22.414 -12.949 25.042 1.00 91.75 98 SER A CA 1
ATOM 770 C C . SER A 1 98 ? -22.843 -14.393 25.323 1.00 91.75 98 SER A C 1
ATOM 772 O O . SER A 1 98 ? -22.342 -15.337 24.713 1.00 91.75 98 SER A O 1
ATOM 774 N N . GLY A 1 99 ? -23.777 -14.574 26.260 1.00 87.25 99 GLY A N 1
ATOM 775 C CA . GLY A 1 99 ? -24.357 -15.877 26.597 1.00 87.25 99 GLY A CA 1
ATOM 776 C C . GLY A 1 99 ? -24.223 -16.265 28.071 1.00 87.25 99 GLY A C 1
ATOM 777 O O . GLY A 1 99 ? -23.739 -15.500 28.908 1.00 87.25 99 GLY A O 1
ATOM 778 N N . ILE A 1 100 ? -24.692 -17.472 28.396 1.00 80.94 100 ILE A N 1
ATOM 779 C CA . ILE A 1 100 ? -24.672 -18.012 29.763 1.00 80.94 100 ILE A CA 1
ATOM 780 C C . ILE A 1 100 ? -23.217 -18.132 30.238 1.00 80.94 100 ILE A C 1
ATOM 782 O O . ILE A 1 100 ? -22.366 -18.631 29.508 1.00 80.94 100 ILE A O 1
ATOM 786 N N . GLY A 1 101 ? -22.929 -17.662 31.455 1.00 83.69 101 GLY A N 1
ATOM 787 C CA . GLY A 1 101 ? -21.589 -17.751 32.046 1.00 83.69 101 GLY A CA 1
ATOM 788 C C . GLY A 1 101 ? -20.532 -16.837 31.412 1.00 83.69 101 GLY A C 1
ATOM 789 O O . GLY A 1 101 ? -19.350 -17.072 31.628 1.00 83.69 101 GLY A O 1
ATOM 790 N N . GLY A 1 102 ? -20.933 -15.811 30.648 1.00 83.25 102 GLY A N 1
ATOM 791 C CA . GLY A 1 102 ? -20.002 -14.893 29.973 1.00 83.25 102 GLY A CA 1
ATOM 792 C C . GLY A 1 102 ? -19.565 -15.350 28.576 1.00 83.25 102 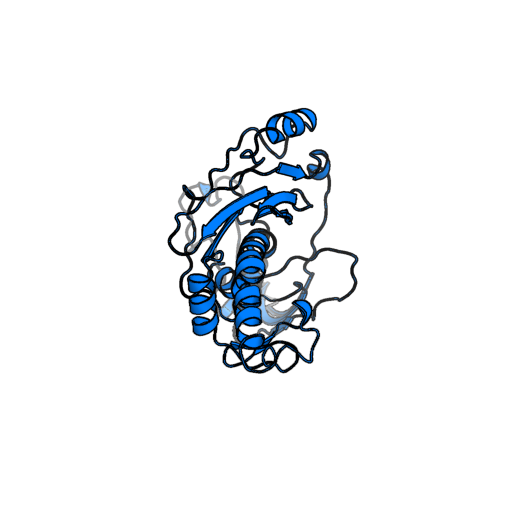GLY A C 1
ATOM 793 O O . GLY A 1 102 ? -18.560 -14.865 28.061 1.00 83.25 102 GLY A O 1
ATOM 794 N N . GLY A 1 103 ? -20.308 -16.282 27.972 1.00 90.75 103 GLY A N 1
ATOM 795 C CA . GLY A 1 103 ? -20.109 -16.724 26.592 1.00 90.75 103 GLY A CA 1
ATOM 796 C C . GLY A 1 103 ? -18.895 -17.633 26.381 1.00 90.75 103 GLY A C 1
ATOM 797 O O . GLY A 1 103 ? -18.252 -18.102 27.321 1.00 90.75 103 GLY A O 1
ATOM 798 N N . GLN A 1 104 ? -18.578 -17.888 25.111 1.00 91.25 104 GLN A N 1
ATOM 799 C CA . GLN A 1 104 ? -17.465 -18.744 24.692 1.00 91.25 104 GLN A CA 1
ATOM 800 C C . GLN A 1 104 ? -16.095 -18.201 25.127 1.00 91.25 104 GLN A C 1
ATOM 802 O O . GLN A 1 104 ? -15.168 -18.978 25.346 1.00 91.25 104 GLN A O 1
ATOM 807 N N . ALA A 1 105 ? -15.963 -16.878 25.254 1.00 90.31 105 ALA A N 1
ATOM 808 C CA . ALA A 1 105 ? -14.711 -16.231 25.631 1.00 90.31 105 ALA A CA 1
ATOM 809 C C . ALA A 1 105 ? -14.379 -16.355 27.127 1.00 90.31 105 ALA A C 1
ATOM 811 O O . ALA A 1 105 ? -13.206 -16.272 27.473 1.00 90.31 105 ALA A O 1
ATOM 812 N N . ALA A 1 106 ? -15.362 -16.572 28.009 1.00 87.44 106 ALA A N 1
ATOM 813 C CA . ALA A 1 106 ? -15.155 -16.574 29.462 1.00 87.44 106 ALA A CA 1
ATOM 814 C C . ALA A 1 106 ? -14.022 -17.495 29.979 1.00 87.44 106 ALA A C 1
ATOM 816 O O . ALA A 1 106 ? -13.256 -17.045 30.832 1.00 87.44 106 ALA A O 1
ATOM 817 N N . PRO A 1 107 ? -13.857 -18.746 29.497 1.00 86.50 107 PRO A N 1
ATOM 818 C CA . PRO A 1 107 ? -12.779 -19.621 29.964 1.00 86.50 107 PRO A CA 1
ATOM 819 C C . PRO A 1 107 ? -11.397 -19.315 29.359 1.00 86.50 107 PRO A C 1
ATOM 821 O O . PRO A 1 107 ? -10.426 -19.975 29.729 1.00 86.50 107 PRO A O 1
ATOM 824 N N . TYR A 1 108 ? -11.274 -18.348 28.443 1.00 88.00 108 TYR A N 1
ATOM 825 C CA . TYR A 1 108 ? -10.039 -18.085 27.704 1.00 88.00 108 TYR A CA 1
ATOM 826 C C . TYR A 1 108 ? -9.579 -16.631 27.823 1.00 88.00 108 TYR A C 1
ATOM 828 O O . TYR A 1 108 ? -10.367 -15.693 27.884 1.00 88.00 108 TYR A O 1
ATOM 836 N N . ILE A 1 109 ? -8.264 -16.424 27.752 1.00 88.06 109 ILE A N 1
ATOM 837 C CA . ILE A 1 109 ? -7.699 -15.096 27.499 1.00 88.06 109 ILE A CA 1
ATOM 838 C C . ILE A 1 109 ? -7.597 -14.942 25.984 1.00 88.06 109 ILE A C 1
ATOM 840 O O . ILE A 1 109 ? -6.647 -15.421 25.370 1.00 88.06 109 ILE A O 1
ATOM 844 N N . VAL A 1 110 ? -8.605 -14.316 25.381 1.00 92.00 110 VAL A N 1
ATOM 845 C CA . VAL A 1 110 ? -8.649 -14.067 23.936 1.00 92.00 110 VAL A CA 1
ATOM 846 C C . VAL A 1 110 ? -7.962 -12.740 23.643 1.00 92.00 110 VAL A C 1
ATOM 848 O O . VAL A 1 110 ? -8.401 -11.690 24.116 1.00 92.00 110 VAL A O 1
ATOM 851 N N . ARG A 1 111 ? -6.865 -12.781 22.886 1.00 93.38 111 ARG A N 1
ATOM 852 C CA . ARG A 1 111 ? -6.059 -11.595 22.582 1.00 93.38 111 ARG A CA 1
ATOM 853 C C . ARG A 1 111 ? -6.169 -11.208 21.113 1.00 93.38 111 ARG A C 1
ATOM 855 O O . ARG A 1 111 ? -6.495 -12.038 20.274 1.00 93.38 111 ARG A O 1
ATOM 862 N N . LYS A 1 112 ? -5.881 -9.950 20.776 1.00 92.69 112 LYS A N 1
ATOM 863 C CA . LYS A 1 112 ? -6.002 -9.474 19.387 1.00 92.69 112 LYS A CA 1
ATOM 864 C C . LYS A 1 112 ? -4.982 -10.122 18.455 1.00 92.69 112 LYS A C 1
ATOM 866 O O . LYS A 1 112 ? -5.277 -10.342 17.289 1.00 92.69 112 LYS A O 1
ATOM 871 N N . GLU A 1 113 ? -3.798 -10.457 18.968 1.00 93.19 113 GLU A N 1
ATOM 872 C CA . GLU A 1 113 ? -2.793 -11.238 18.242 1.00 93.19 113 GLU A CA 1
ATOM 873 C C . GLU A 1 113 ? -3.305 -12.633 17.884 1.00 93.19 113 GLU A C 1
ATOM 875 O O . GLU A 1 113 ? -2.772 -13.271 16.976 1.00 93.19 113 GLU A O 1
ATOM 880 N N . ASP A 1 114 ? -4.370 -13.080 18.561 1.00 93.00 114 ASP A N 1
ATOM 881 C CA . ASP A 1 114 ? -5.044 -14.308 18.221 1.00 93.00 114 ASP A CA 1
ATOM 882 C C . ASP A 1 114 ? -6.065 -14.179 17.088 1.00 93.00 114 ASP A C 1
ATOM 884 O O . ASP A 1 114 ? -6.678 -15.167 16.704 1.00 93.00 114 ASP A O 1
ATOM 888 N N . ALA A 1 115 ? -6.278 -12.998 16.527 1.00 95.19 115 ALA A N 1
ATOM 889 C CA . ALA A 1 115 ? -7.213 -12.824 15.430 1.00 95.19 115 ALA A CA 1
ATOM 890 C C . ALA A 1 115 ? -6.692 -13.467 14.136 1.00 95.19 115 ALA A C 1
ATOM 892 O O . ALA A 1 115 ? -5.555 -13.242 13.719 1.00 95.19 115 ALA A O 1
ATOM 893 N N . ARG A 1 116 ? -7.543 -14.250 13.471 1.00 95.56 116 ARG A N 1
ATOM 894 C CA . ARG A 1 116 ? -7.300 -14.783 12.125 1.00 95.56 116 ARG A CA 1
ATOM 895 C C . ARG A 1 116 ? -8.580 -14.753 11.303 1.00 95.56 116 ARG A C 1
ATOM 897 O O . ARG A 1 116 ? -9.635 -15.184 11.766 1.00 95.56 116 ARG A O 1
ATOM 904 N N . TRP A 1 117 ? -8.454 -14.280 10.071 1.00 95.44 117 TRP A N 1
ATOM 905 C CA . TRP A 1 117 ? -9.481 -14.435 9.050 1.00 95.44 117 TRP A CA 1
ATOM 906 C C . TRP A 1 117 ? -9.334 -15.816 8.412 1.00 95.44 117 TRP A C 1
ATOM 908 O O . TRP A 1 117 ? -8.261 -16.169 7.922 1.00 95.44 117 TRP A O 1
ATOM 918 N N . VAL A 1 118 ? -10.401 -16.603 8.471 1.00 95.25 118 VAL A N 1
ATOM 919 C CA . VAL A 1 118 ? -10.521 -17.928 7.854 1.00 95.25 118 VAL A CA 1
ATOM 920 C C . VAL A 1 118 ? -11.720 -17.929 6.913 1.00 95.25 118 VAL A C 1
ATOM 922 O O . VAL A 1 118 ? -12.463 -16.945 6.848 1.00 95.25 118 VAL A O 1
ATOM 925 N N . ASP A 1 119 ? -11.928 -19.029 6.191 1.00 93.50 119 ASP A N 1
ATOM 926 C CA . ASP A 1 119 ? -13.133 -19.167 5.379 1.00 93.50 119 ASP A CA 1
ATOM 927 C C . ASP A 1 119 ? -14.392 -18.994 6.249 1.00 93.50 119 ASP A C 1
ATOM 929 O O . ASP A 1 119 ? -14.514 -19.575 7.330 1.00 93.50 119 ASP A O 1
ATOM 933 N N . GLY A 1 120 ? -15.293 -18.121 5.806 1.00 92.56 120 GLY A N 1
ATOM 934 C CA . GLY A 1 120 ? -16.495 -17.725 6.541 1.00 92.56 120 GLY A CA 1
ATOM 935 C C . GLY A 1 120 ? -16.353 -16.551 7.523 1.00 92.56 120 GLY A C 1
ATOM 936 O O . GLY A 1 120 ? -17.385 -15.981 7.885 1.00 92.56 120 GLY A O 1
ATOM 937 N N . GLY A 1 121 ? -15.146 -16.127 7.936 1.00 96.62 121 GLY A N 1
ATOM 938 C CA . GLY A 1 121 ? -14.991 -14.912 8.751 1.00 96.62 121 GLY A CA 1
ATOM 939 C C . GLY A 1 121 ? -13.854 -14.886 9.778 1.00 96.62 121 GLY A C 1
ATOM 940 O O . GLY A 1 121 ? -12.852 -15.589 9.668 1.00 96.62 121 GLY A O 1
ATOM 941 N N . LEU A 1 122 ? -13.999 -14.019 10.781 1.00 97.75 122 LEU A N 1
ATOM 942 C CA . LEU A 1 122 ? -13.014 -13.801 11.836 1.00 97.75 122 LEU A CA 1
ATOM 943 C C . LEU A 1 122 ? -13.176 -14.838 12.949 1.00 97.75 122 LEU A C 1
ATOM 945 O O . LEU A 1 122 ? -14.276 -15.056 13.453 1.00 97.75 122 LEU A O 1
ATOM 949 N N . THR A 1 123 ? -12.065 -15.413 13.395 1.00 96.81 123 THR A N 1
ATOM 950 C CA . THR A 1 123 ? -11.982 -16.236 14.607 1.00 96.81 123 THR A CA 1
ATOM 951 C C . THR A 1 123 ? -10.753 -15.844 15.424 1.00 96.81 123 THR A C 1
ATOM 953 O O . THR A 1 123 ? -9.816 -15.227 14.913 1.00 96.81 123 THR A O 1
ATOM 956 N N . ALA A 1 124 ? -10.742 -16.199 16.703 1.00 95.81 124 ALA A N 1
ATOM 957 C CA . ALA A 1 124 ? -9.565 -16.109 17.551 1.00 95.81 124 ALA A CA 1
ATOM 958 C C . ALA A 1 124 ? -9.547 -17.274 18.532 1.00 95.81 124 ALA A C 1
ATOM 960 O O . ALA A 1 124 ? -10.584 -17.618 19.059 1.00 95.81 124 ALA A O 1
ATOM 961 N N . ASN A 1 125 ? -8.403 -17.907 18.780 1.00 89.56 125 ASN A N 1
ATOM 962 C CA . ASN A 1 125 ? -8.258 -18.980 19.783 1.00 89.56 125 ASN A CA 1
ATOM 963 C C . ASN A 1 125 ? -9.377 -20.064 19.793 1.00 89.56 125 ASN A C 1
ATOM 965 O O . ASN A 1 125 ? -9.866 -20.453 20.850 1.00 89.56 125 ASN A O 1
ATOM 969 N N . GLY A 1 126 ? -9.822 -20.521 18.614 1.00 88.12 126 GLY A N 1
ATOM 970 C CA . GLY A 1 126 ? -10.895 -21.524 18.484 1.00 88.12 126 GLY A CA 1
ATOM 971 C C . GLY A 1 126 ? -12.318 -20.984 18.687 1.00 88.12 126 GLY A C 1
ATOM 972 O O . GLY A 1 126 ? -13.261 -21.768 18.788 1.00 88.12 126 GLY A O 1
ATOM 973 N N . MET A 1 127 ? -12.485 -19.660 18.749 1.00 94.00 127 MET A N 1
ATOM 974 C CA . MET A 1 127 ? -13.786 -19.004 18.860 1.00 94.00 127 MET A CA 1
ATOM 975 C C . MET A 1 127 ? -14.666 -19.261 17.632 1.00 94.00 127 MET A C 1
ATOM 977 O O . MET A 1 127 ? -14.162 -19.530 16.537 1.00 94.00 127 MET A O 1
ATOM 981 N N . GLN A 1 128 ? -15.986 -19.147 17.801 1.00 95.44 128 GLN A N 1
ATOM 982 C CA . GLN A 1 128 ? -16.943 -19.165 16.697 1.00 95.44 128 GLN A CA 1
ATOM 983 C C . GLN A 1 128 ? -16.485 -18.222 15.578 1.00 95.44 128 GLN A C 1
ATOM 985 O O . GLN A 1 128 ? -16.123 -17.075 15.837 1.00 95.44 128 GLN A O 1
ATOM 990 N N . ILE A 1 129 ? -16.543 -18.705 14.338 1.00 97.75 129 ILE A N 1
ATOM 991 C CA . ILE A 1 129 ? -16.255 -17.901 13.150 1.00 97.75 129 ILE A CA 1
ATOM 992 C C . ILE A 1 129 ? -17.395 -16.893 12.953 1.00 97.75 129 ILE A C 1
ATOM 994 O O . ILE A 1 129 ? -18.565 -17.278 12.886 1.00 97.75 129 ILE A O 1
ATOM 998 N N . LEU A 1 130 ? -17.054 -15.608 12.873 1.00 97.88 130 LEU A N 1
ATOM 999 C CA . LEU A 1 130 ? -18.001 -14.506 12.702 1.00 97.88 130 LEU A CA 1
ATOM 1000 C C . LEU A 1 130 ? -17.804 -13.857 11.335 1.00 97.88 130 LEU A C 1
ATOM 1002 O O . LEU A 1 130 ? -16.723 -13.344 11.044 1.00 97.88 130 LEU A O 1
ATOM 1006 N N . SER A 1 131 ? -18.848 -13.846 10.506 1.00 97.62 131 SER A N 1
ATOM 1007 C CA . SER A 1 131 ? -18.788 -13.181 9.203 1.00 97.62 131 SER A CA 1
ATOM 1008 C C . SER A 1 131 ? -18.601 -11.671 9.358 1.00 97.62 131 SER A C 1
ATOM 1010 O O . SER A 1 131 ? -19.000 -11.073 10.364 1.00 97.62 131 SER A O 1
ATOM 1012 N N . LEU A 1 132 ? -18.022 -11.036 8.334 1.00 96.06 132 LEU A N 1
ATOM 1013 C CA . LEU A 1 132 ? -17.845 -9.584 8.321 1.00 96.06 132 LEU A CA 1
ATOM 1014 C C . LEU A 1 132 ? -19.184 -8.845 8.482 1.00 96.06 132 LEU A C 1
ATOM 1016 O O . LEU A 1 132 ? -19.227 -7.840 9.181 1.00 96.06 132 LEU A O 1
ATOM 1020 N N . ASP A 1 133 ? -20.274 -9.370 7.919 1.00 96.50 133 ASP A N 1
ATOM 1021 C CA . ASP A 1 133 ? -21.607 -8.765 8.021 1.00 96.50 133 ASP A CA 1
ATOM 1022 C C . ASP A 1 133 ? -22.123 -8.736 9.466 1.00 96.50 133 ASP A C 1
ATOM 1024 O O . ASP A 1 133 ? -22.605 -7.705 9.937 1.00 96.50 133 ASP A O 1
ATOM 1028 N N . ILE A 1 134 ? -21.966 -9.844 10.203 1.00 97.31 134 ILE A N 1
ATOM 1029 C CA . ILE A 1 134 ? -22.348 -9.928 11.621 1.00 97.31 134 ILE A CA 1
ATOM 1030 C C . ILE A 1 134 ? -21.505 -8.950 12.448 1.00 97.31 134 ILE A C 1
ATOM 1032 O O . ILE A 1 134 ? -22.033 -8.233 13.302 1.00 97.31 134 ILE A O 1
ATOM 1036 N N . LEU A 1 135 ? -20.198 -8.895 12.178 1.00 97.56 135 LEU A N 1
ATOM 1037 C CA . LEU A 1 135 ? -19.271 -7.994 12.861 1.00 97.56 135 LEU A CA 1
ATOM 1038 C C . LEU A 1 135 ? -19.610 -6.528 12.584 1.00 97.56 135 LEU A C 1
ATOM 1040 O O . LEU A 1 135 ? -19.682 -5.734 13.520 1.00 97.56 135 LEU A O 1
ATOM 1044 N N . ALA A 1 136 ? -19.875 -6.174 11.327 1.00 95.88 136 ALA A N 1
ATOM 1045 C CA . ALA A 1 136 ? -20.247 -4.827 10.918 1.00 95.88 136 ALA A CA 1
ATOM 1046 C C . ALA A 1 136 ? -21.580 -4.400 11.543 1.00 95.88 136 ALA A C 1
ATOM 1048 O O . ALA A 1 136 ? -21.676 -3.303 12.097 1.00 95.88 136 ALA A O 1
ATOM 1049 N N . GLN A 1 137 ? -22.589 -5.279 11.535 1.00 96.94 137 GLN A N 1
ATOM 1050 C CA . GLN A 1 137 ? -23.879 -5.012 12.167 1.00 96.94 137 GLN A CA 1
ATOM 1051 C C . GLN A 1 137 ? -23.721 -4.782 13.672 1.00 96.94 137 GLN A C 1
ATOM 1053 O O . GLN A 1 137 ? -24.260 -3.813 14.215 1.00 96.94 137 GLN A O 1
ATOM 1058 N N . LYS A 1 138 ? -22.956 -5.641 14.355 1.00 97.38 138 LYS A N 1
ATOM 1059 C CA . LYS A 1 138 ? -22.710 -5.503 15.791 1.00 97.38 138 LYS A CA 1
ATOM 1060 C C . LYS A 1 138 ? -21.932 -4.229 16.112 1.00 97.38 138 LYS A C 1
ATOM 1062 O O . LYS A 1 138 ? -22.299 -3.518 17.044 1.00 97.38 138 LYS A O 1
ATOM 1067 N N . ALA A 1 139 ? -20.899 -3.914 15.338 1.00 96.12 139 ALA A N 1
ATOM 1068 C CA . ALA A 1 139 ? -20.100 -2.715 15.544 1.00 96.12 139 ALA A CA 1
ATOM 1069 C C . ALA A 1 139 ? -20.920 -1.435 15.327 1.00 96.12 139 ALA A C 1
ATOM 1071 O O . ALA A 1 139 ? -20.813 -0.485 16.104 1.00 96.12 139 ALA A O 1
ATOM 1072 N N . TYR A 1 140 ? -21.804 -1.440 14.328 1.00 96.06 140 TYR A N 1
ATOM 1073 C CA . TYR A 1 140 ? -22.751 -0.357 14.095 1.00 96.06 140 TYR A CA 1
ATOM 1074 C C . TYR A 1 140 ? -23.738 -0.196 15.265 1.00 96.06 140 TYR A C 1
ATOM 1076 O O . TYR A 1 140 ? -23.934 0.917 15.746 1.00 96.06 140 TYR A O 1
ATOM 1084 N N . GLN A 1 141 ? -24.300 -1.293 15.793 1.00 96.12 141 GLN A N 1
ATOM 1085 C CA . GLN A 1 141 ? -25.168 -1.265 16.985 1.00 96.12 141 GLN A CA 1
ATOM 1086 C C . GLN A 1 141 ? -24.456 -0.728 18.234 1.00 96.12 141 GLN A C 1
ATOM 1088 O O . GLN A 1 141 ? -25.085 -0.095 19.077 1.00 96.12 141 GLN A O 1
ATOM 1093 N N . MET A 1 142 ? -23.152 -0.983 18.361 1.00 95.38 142 MET A N 1
ATOM 1094 C CA . MET A 1 142 ? -22.329 -0.495 19.470 1.00 95.38 142 MET A CA 1
ATOM 1095 C C . MET A 1 142 ? -21.935 0.983 19.332 1.00 95.38 142 MET A C 1
ATOM 1097 O O . MET A 1 142 ? -21.357 1.537 20.261 1.00 95.38 142 MET A O 1
ATOM 1101 N N . GLY A 1 143 ? -22.228 1.632 18.199 1.00 94.75 143 GLY A N 1
ATOM 1102 C CA . GLY A 1 143 ? -21.795 3.008 17.948 1.00 94.75 143 GLY A CA 1
ATOM 1103 C C . GLY A 1 143 ? -20.294 3.141 17.657 1.00 94.75 143 GLY A C 1
ATOM 1104 O O . GLY A 1 143 ? -19.736 4.234 17.782 1.00 94.75 143 GLY A O 1
ATOM 1105 N N . ASN A 1 144 ? -19.629 2.045 17.276 1.00 95.25 144 ASN A N 1
ATOM 1106 C CA . ASN A 1 144 ? -18.193 2.030 17.009 1.00 95.25 144 ASN A CA 1
ATOM 1107 C C . ASN A 1 144 ? -17.839 2.803 15.724 1.00 95.25 144 ASN A C 1
ATOM 1109 O O . ASN A 1 144 ? -18.701 3.259 14.964 1.00 95.25 144 ASN A O 1
ATOM 1113 N N . ILE A 1 145 ? -16.537 2.934 15.469 1.00 95.12 145 ILE A N 1
ATOM 1114 C CA . ILE A 1 145 ? -15.996 3.557 14.258 1.00 95.12 145 ILE A CA 1
ATOM 1115 C C . ILE A 1 145 ? -16.355 2.701 13.031 1.00 95.12 145 ILE A C 1
ATOM 1117 O O . ILE A 1 145 ? -16.042 1.521 12.963 1.00 95.12 145 ILE A O 1
ATOM 1121 N N . THR A 1 146 ? -17.002 3.291 12.034 1.00 94.75 146 THR A N 1
ATOM 1122 C CA . THR A 1 146 ? -17.421 2.652 10.771 1.00 94.75 146 THR A CA 1
ATOM 1123 C C . THR A 1 146 ? -16.664 3.181 9.552 1.00 94.75 146 THR A C 1
ATOM 1125 O O . THR A 1 146 ? -16.970 2.812 8.419 1.00 94.75 146 THR A O 1
ATOM 1128 N N . GLY A 1 147 ? -15.711 4.089 9.755 1.00 95.38 147 GLY A N 1
ATOM 1129 C CA . GLY A 1 147 ? -14.868 4.630 8.698 1.00 95.38 147 GLY A CA 1
ATOM 1130 C C . GLY A 1 147 ? -13.683 5.392 9.270 1.00 95.38 147 GLY A C 1
ATOM 1131 O O . GLY A 1 147 ? -13.799 6.024 10.321 1.00 95.38 147 GLY A O 1
ATOM 1132 N N . ALA A 1 148 ? -12.560 5.341 8.561 1.00 95.88 148 ALA A N 1
ATOM 1133 C CA . ALA A 1 148 ? -11.347 6.082 8.873 1.00 95.88 148 ALA A CA 1
ATOM 1134 C C . ALA A 1 148 ? -10.753 6.652 7.578 1.00 95.88 148 ALA A C 1
ATOM 1136 O O . ALA A 1 148 ? -10.685 5.954 6.567 1.00 95.88 148 ALA A O 1
ATOM 1137 N N . VAL A 1 149 ? -10.322 7.909 7.623 1.00 95.38 149 VAL A N 1
ATOM 1138 C CA . VAL A 1 149 ? -9.534 8.577 6.581 1.00 95.38 149 VAL A CA 1
ATOM 1139 C C . VAL A 1 149 ? -8.231 9.004 7.231 1.00 95.38 149 VAL A C 1
ATOM 1141 O O . VAL A 1 149 ? -8.258 9.622 8.296 1.00 95.38 149 VAL A O 1
ATOM 1144 N N . VAL A 1 150 ? -7.101 8.665 6.618 1.00 95.31 150 VAL A N 1
ATOM 1145 C CA . VAL A 1 150 ? -5.778 8.941 7.185 1.00 95.31 150 VAL A CA 1
ATOM 1146 C C . VAL A 1 150 ? -4.904 9.693 6.194 1.00 95.31 150 VAL A C 1
ATOM 1148 O O . VAL A 1 150 ? -5.005 9.486 4.985 1.00 95.31 150 VAL A O 1
ATOM 1151 N N . HIS A 1 151 ? -4.019 10.527 6.724 1.00 94.88 151 HIS A N 1
ATOM 1152 C CA . HIS A 1 151 ? -2.893 11.102 6.000 1.00 94.88 151 HIS A CA 1
ATOM 1153 C C . HIS A 1 151 ? -1.599 10.543 6.589 1.00 94.88 151 HIS A C 1
ATOM 1155 O O . HIS A 1 151 ? -1.529 10.278 7.793 1.00 94.88 151 HIS A O 1
ATOM 1161 N N . VAL A 1 152 ? -0.604 10.319 5.729 1.00 94.50 152 VAL A N 1
ATOM 1162 C CA . VAL A 1 152 ? 0.709 9.812 6.131 1.00 94.50 152 VAL A CA 1
ATOM 1163 C C . VAL A 1 152 ? 1.805 10.632 5.463 1.00 94.50 152 VAL A C 1
ATOM 1165 O O . VAL A 1 152 ? 1.784 10.847 4.252 1.00 94.50 152 VAL A O 1
ATOM 1168 N N . PHE A 1 153 ? 2.808 11.024 6.241 1.00 94.00 153 PHE A N 1
ATOM 1169 C CA . PHE A 1 153 ? 4.030 11.642 5.740 1.00 94.00 153 PHE A CA 1
ATOM 1170 C C . PHE A 1 153 ? 5.229 10.718 5.964 1.00 94.00 153 PHE A C 1
ATOM 1172 O O . PHE A 1 153 ? 5.362 10.085 7.014 1.00 94.00 153 PHE A O 1
ATOM 1179 N N . ASN A 1 154 ? 6.132 10.653 4.985 1.00 91.25 154 ASN A N 1
ATOM 1180 C CA . ASN A 1 154 ? 7.382 9.917 5.110 1.00 91.25 154 ASN A CA 1
ATOM 1181 C C . ASN A 1 154 ? 8.567 10.749 4.622 1.00 91.25 154 ASN A C 1
ATOM 1183 O O . ASN A 1 154 ? 8.568 11.253 3.502 1.00 91.25 154 ASN A O 1
ATOM 1187 N N . ARG A 1 155 ? 9.611 10.807 5.451 1.00 89.88 155 ARG A N 1
ATOM 1188 C CA . ARG A 1 155 ? 10.945 11.290 5.076 1.00 89.88 155 ARG A CA 1
ATOM 1189 C C . ARG A 1 155 ? 11.979 10.283 5.557 1.00 89.88 155 ARG A C 1
ATOM 1191 O O . ARG A 1 155 ? 12.652 10.485 6.569 1.00 89.88 155 ARG A O 1
ATOM 1198 N N . TRP A 1 156 ? 12.019 9.137 4.879 1.00 85.06 156 TRP A N 1
ATOM 1199 C CA . TRP A 1 156 ? 12.832 7.964 5.237 1.00 85.06 156 TRP A CA 1
ATOM 1200 C C . TRP A 1 156 ? 12.542 7.381 6.627 1.00 85.06 156 TRP A C 1
ATOM 1202 O O . TRP A 1 156 ? 13.309 6.597 7.187 1.00 85.06 156 TRP A O 1
ATOM 1212 N N . GLN A 1 157 ? 11.433 7.819 7.200 1.00 89.38 157 GLN A N 1
ATOM 1213 C CA . GLN A 1 157 ? 10.842 7.448 8.469 1.00 89.38 157 GLN A CA 1
ATOM 1214 C C . GLN A 1 157 ? 9.403 7.948 8.392 1.00 89.38 157 GLN A C 1
ATOM 1216 O O . GLN A 1 157 ? 9.146 9.009 7.815 1.00 89.38 157 GLN A O 1
ATOM 1221 N N . TRP A 1 158 ? 8.477 7.160 8.920 1.00 93.31 158 TRP A N 1
ATOM 1222 C CA . TRP A 1 158 ? 7.080 7.552 9.007 1.00 93.31 158 TRP A CA 1
ATOM 1223 C C . TRP A 1 158 ? 6.916 8.648 10.053 1.00 93.31 158 TRP A C 1
ATOM 1225 O O . TRP A 1 158 ? 7.534 8.578 11.114 1.00 93.31 158 TRP A O 1
ATOM 1235 N N . ALA A 1 159 ? 6.126 9.668 9.732 1.00 96.00 159 ALA A N 1
ATOM 1236 C CA . ALA A 1 159 ? 5.612 10.567 10.746 1.00 96.00 159 ALA A CA 1
ATOM 1237 C C . ALA A 1 159 ? 4.677 9.795 11.676 1.00 96.00 159 ALA A C 1
ATOM 1239 O O . ALA A 1 159 ? 3.947 8.899 11.244 1.00 96.00 159 ALA A O 1
ATOM 1240 N N . GLU A 1 160 ? 4.713 10.163 12.945 1.00 98.00 160 GLU A N 1
ATOM 1241 C CA . GLU A 1 160 ? 3.859 9.597 13.982 1.00 98.00 160 GLU A CA 1
ATOM 1242 C C . GLU A 1 160 ? 3.107 10.739 14.664 1.00 98.00 160 GLU A C 1
ATOM 1244 O O . GLU A 1 160 ? 3.596 11.872 14.712 1.00 98.00 160 GLU A O 1
ATOM 1249 N N . ALA A 1 161 ? 1.920 10.468 15.189 1.00 98.00 161 ALA A N 1
ATOM 1250 C CA . ALA A 1 161 ? 1.142 11.452 15.923 1.00 98.00 161 ALA A CA 1
ATOM 1251 C C . ALA A 1 161 ? 0.251 10.798 16.978 1.00 98.00 161 ALA A C 1
ATOM 1253 O O . ALA A 1 161 ? -0.164 9.643 16.851 1.00 98.00 161 ALA A O 1
ATOM 1254 N N . ASP A 1 162 ? -0.063 11.582 18.005 1.00 98.12 162 ASP A N 1
ATOM 1255 C CA . ASP A 1 162 ? -0.956 11.186 19.087 1.00 98.12 162 ASP A CA 1
ATOM 1256 C C . ASP A 1 162 ? -2.358 11.747 18.841 1.00 98.12 162 ASP A C 1
ATOM 1258 O O . ASP A 1 162 ? -2.537 12.951 18.629 1.00 98.12 162 ASP A O 1
ATOM 1262 N N . PHE A 1 163 ? -3.367 10.880 18.905 1.00 97.50 163 PHE A N 1
ATOM 1263 C CA . PHE A 1 163 ? -4.774 11.237 18.721 1.00 97.50 163 PHE A CA 1
ATOM 1264 C C . PHE A 1 163 ? -5.604 10.830 19.937 1.00 97.50 163 PHE A C 1
ATOM 1266 O O . PHE A 1 163 ? -5.355 9.797 20.551 1.00 97.50 163 PHE A O 1
ATOM 1273 N N . SER A 1 164 ? -6.637 11.612 20.258 1.00 96.12 164 SER A N 1
ATOM 1274 C CA . SER A 1 164 ? -7.635 11.213 21.256 1.00 96.12 164 SER A CA 1
ATOM 1275 C C . SER A 1 164 ? -8.735 10.392 20.586 1.00 96.12 164 SER A C 1
ATOM 1277 O O . SER A 1 164 ? -9.561 10.940 19.855 1.00 96.12 164 SER A O 1
ATOM 1279 N N . ILE A 1 165 ? -8.759 9.083 20.832 1.00 94.12 165 ILE A N 1
ATOM 1280 C CA . ILE A 1 165 ? -9.801 8.170 20.351 1.00 94.12 165 ILE A CA 1
ATOM 1281 C C . ILE A 1 165 ? -10.495 7.580 21.575 1.00 94.12 165 ILE A C 1
ATOM 1283 O O . ILE A 1 165 ? -9.851 6.969 22.422 1.00 94.12 165 ILE A O 1
ATOM 1287 N N . ASN A 1 166 ? -11.812 7.773 21.697 1.00 89.06 166 ASN A N 1
ATOM 1288 C CA . ASN A 1 166 ? -12.595 7.331 22.862 1.00 89.06 166 ASN A CA 1
ATOM 1289 C C . ASN A 1 166 ? -11.993 7.792 24.210 1.00 89.06 166 ASN A C 1
ATOM 1291 O O . ASN A 1 166 ? -11.943 7.027 25.172 1.00 89.06 166 ASN A O 1
ATOM 1295 N N . ASN A 1 167 ? -11.521 9.044 24.271 1.00 89.19 167 ASN A N 1
ATOM 1296 C CA . ASN A 1 167 ? -10.846 9.652 25.429 1.00 89.19 167 ASN A CA 1
ATOM 1297 C C . ASN A 1 167 ? -9.536 8.965 25.855 1.00 89.19 167 ASN A C 1
ATOM 1299 O O . ASN A 1 167 ? -9.062 9.177 26.970 1.00 89.19 167 ASN A O 1
ATOM 1303 N N . GLN A 1 168 ? -8.940 8.156 24.981 1.00 92.12 168 GLN A N 1
ATOM 1304 C CA . GLN A 1 168 ? -7.617 7.578 25.172 1.00 92.12 168 GLN A CA 1
ATOM 1305 C C . GLN A 1 168 ? -6.653 8.197 24.167 1.00 92.12 168 GLN A C 1
ATOM 1307 O O . GLN A 1 168 ? -6.986 8.344 22.992 1.00 92.12 168 GLN A O 1
ATOM 1312 N N . SER A 1 169 ? -5.463 8.568 24.637 1.00 95.44 169 SER A N 1
ATOM 1313 C CA . SER A 1 169 ? -4.384 8.989 23.747 1.00 95.44 169 SER A CA 1
ATOM 1314 C C . SER A 1 169 ? -3.802 7.750 23.068 1.00 95.44 169 SER A C 1
ATOM 1316 O O . SER A 1 169 ? -3.400 6.799 23.745 1.00 95.44 169 SER A O 1
ATOM 1318 N N . VAL A 1 170 ? -3.820 7.738 21.738 1.00 96.12 170 VAL A N 1
ATOM 1319 C CA . VAL A 1 170 ? -3.336 6.641 20.900 1.00 96.12 170 VAL A CA 1
ATOM 1320 C C . VAL A 1 170 ? -2.237 7.175 19.994 1.00 96.12 170 VAL A C 1
ATOM 1322 O O . VAL A 1 170 ? -2.474 8.085 19.200 1.00 96.12 170 VAL A O 1
ATOM 1325 N N . HIS A 1 171 ? -1.056 6.574 20.103 1.00 97.50 171 HIS A N 1
ATOM 1326 C CA . HIS A 1 171 ? 0.089 6.859 19.248 1.00 97.50 171 HIS A CA 1
ATOM 1327 C C . HIS A 1 171 ? -0.010 6.057 17.948 1.00 97.50 171 HIS A C 1
ATOM 1329 O O . HIS A 1 171 ? -0.069 4.822 17.982 1.00 97.50 171 HIS A O 1
ATOM 1335 N N . LEU A 1 172 ? -0.044 6.741 16.805 1.00 97.19 172 LEU A N 1
ATOM 1336 C CA . LEU A 1 172 ? -0.258 6.132 15.493 1.00 97.19 172 LEU A CA 1
ATOM 1337 C C . LEU A 1 172 ? 0.823 6.563 14.493 1.00 97.19 172 LEU A C 1
ATOM 1339 O O . LEU A 1 172 ? 1.218 7.728 14.494 1.00 97.19 172 LEU A O 1
ATOM 1343 N N . PRO A 1 173 ? 1.255 5.676 13.575 1.00 96.94 173 PRO A N 1
ATOM 1344 C CA . PRO A 1 173 ? 2.233 6.002 12.537 1.00 96.94 173 PRO A CA 1
ATOM 1345 C C . PRO A 1 173 ? 1.589 6.730 11.343 1.00 96.94 173 PRO A C 1
ATOM 1347 O O . PRO A 1 173 ? 1.773 6.342 10.190 1.00 96.94 173 PRO A O 1
ATOM 1350 N N . ILE A 1 174 ? 0.779 7.748 11.626 1.00 97.00 174 ILE A N 1
ATOM 1351 C CA . ILE A 1 174 ? 0.062 8.600 10.670 1.00 97.00 174 ILE A CA 1
ATOM 1352 C C . ILE A 1 174 ? 0.115 10.047 11.187 1.00 97.00 174 ILE A C 1
ATOM 1354 O O . ILE A 1 174 ? 0.285 10.251 12.385 1.00 97.00 174 ILE A O 1
ATOM 1358 N N . ASP A 1 175 ? -0.064 11.055 10.330 1.00 96.25 175 ASP A N 1
ATOM 1359 C CA . ASP A 1 175 ? -0.014 12.479 10.725 1.00 96.25 175 ASP A CA 1
ATOM 1360 C C . ASP A 1 175 ? -1.346 13.232 10.553 1.00 96.25 175 ASP A C 1
ATOM 1362 O O . ASP A 1 175 ? -1.470 14.385 10.978 1.00 96.25 175 ASP A O 1
ATOM 1366 N N . GLY A 1 176 ? -2.366 12.566 10.003 1.00 96.12 176 GLY A N 1
ATOM 1367 C CA . GLY A 1 176 ? -3.741 13.061 9.958 1.00 96.12 176 GLY A CA 1
ATOM 1368 C C . GLY A 1 176 ? -4.760 11.932 10.082 1.00 96.12 176 GLY A C 1
ATOM 1369 O O . GLY A 1 176 ? -4.549 10.838 9.559 1.00 96.12 176 GLY A O 1
ATOM 1370 N N . LEU A 1 177 ? -5.873 12.203 10.767 1.00 97.31 177 LEU A N 1
ATOM 1371 C CA . LEU A 1 177 ? -6.932 11.229 11.018 1.00 97.31 177 LEU A CA 1
ATOM 1372 C C . LEU A 1 177 ? -8.307 11.900 11.034 1.00 97.31 177 LEU A C 1
ATOM 1374 O O . LEU A 1 177 ? -8.513 12.917 11.695 1.00 97.31 177 LEU A O 1
ATOM 1378 N N . SER A 1 178 ? -9.262 11.280 10.352 1.00 97.00 178 SER A N 1
ATOM 1379 C CA . SER A 1 178 ? -10.690 11.553 10.491 1.00 97.00 178 SER A CA 1
ATOM 1380 C C . SER A 1 178 ? -11.439 10.248 10.647 1.00 97.00 178 SER A C 1
ATOM 1382 O O . SER A 1 178 ? -11.162 9.277 9.944 1.00 97.00 178 SER A O 1
ATOM 1384 N N . ILE A 1 179 ? -12.396 10.217 11.564 1.00 96.38 179 ILE A N 1
ATOM 1385 C CA . ILE A 1 179 ? -13.160 9.010 11.877 1.00 96.38 179 ILE A CA 1
ATOM 1386 C C . ILE A 1 179 ? -14.646 9.261 11.688 1.00 96.38 179 ILE A C 1
ATOM 1388 O O . ILE A 1 179 ? -15.131 10.377 11.851 1.00 96.38 179 ILE A O 1
ATOM 1392 N N . ARG A 1 180 ? -15.382 8.205 11.365 1.00 95.81 180 ARG A N 1
ATOM 1393 C CA . ARG A 1 180 ? -16.840 8.222 11.290 1.00 95.81 180 ARG A CA 1
ATOM 1394 C C . ARG A 1 180 ? -17.385 7.173 12.242 1.00 95.81 180 ARG A C 1
ATOM 1396 O O . ARG A 1 180 ? -17.063 6.001 12.088 1.00 95.81 180 ARG A O 1
ATOM 1403 N N . HIS A 1 181 ? -18.225 7.562 13.191 1.00 94.69 181 HIS A N 1
ATOM 1404 C CA . HIS A 1 181 ? -18.986 6.618 14.020 1.00 94.69 181 HIS A CA 1
ATOM 1405 C C . HIS A 1 181 ? -20.257 6.153 13.300 1.00 94.69 181 HIS A C 1
ATOM 1407 O O . HIS A 1 181 ? -20.633 6.714 12.270 1.00 94.69 181 HIS A O 1
ATOM 1413 N N . ALA A 1 182 ? -20.926 5.117 13.810 1.00 90.19 182 ALA A N 1
ATOM 1414 C CA . ALA A 1 182 ? -22.230 4.701 13.290 1.00 90.19 182 ALA A CA 1
ATOM 1415 C C . ALA A 1 182 ? -23.195 5.905 13.194 1.00 90.19 182 ALA A C 1
ATOM 1417 O O . ALA A 1 182 ? -23.353 6.647 14.160 1.00 90.19 182 ALA A O 1
ATOM 1418 N N . ASN A 1 183 ? -23.812 6.114 12.024 1.00 82.94 183 ASN A N 1
ATOM 1419 C CA . ASN A 1 183 ? -24.695 7.257 11.711 1.00 82.94 183 ASN A CA 1
ATOM 1420 C C . ASN A 1 183 ? -24.072 8.658 11.783 1.00 82.94 183 ASN A C 1
ATOM 1422 O O . ASN A 1 183 ? -24.793 9.651 11.699 1.00 82.94 183 ASN A O 1
ATOM 1426 N N . GLY A 1 184 ? -22.752 8.755 11.917 1.00 89.44 184 GLY A N 1
ATOM 1427 C CA . GLY A 1 184 ? -22.039 10.024 11.927 1.00 89.44 184 GLY A CA 1
ATOM 1428 C C . GLY A 1 184 ? -21.595 10.480 10.539 1.00 89.44 184 GLY A C 1
ATOM 1429 O O . GLY A 1 184 ? -21.587 9.720 9.570 1.00 89.44 184 GLY A O 1
ATOM 1430 N N . GLN A 1 185 ? -21.152 11.731 10.480 1.00 93.31 185 GLN A N 1
ATOM 1431 C CA . GLN A 1 185 ? -20.278 12.219 9.416 1.00 93.31 185 GLN A CA 1
ATOM 1432 C C . GLN A 1 185 ? -18.817 11.928 9.776 1.00 93.31 185 GLN A C 1
ATOM 1434 O O . GLN A 1 185 ? -18.514 11.539 10.907 1.00 93.31 185 GLN A O 1
ATOM 1439 N N . PHE A 1 186 ? -17.910 12.091 8.814 1.00 95.50 186 PHE A N 1
ATOM 1440 C CA . PHE A 1 186 ? -16.487 12.109 9.135 1.00 95.50 186 PHE A CA 1
ATOM 1441 C C . PHE A 1 186 ? -16.172 13.329 9.997 1.00 95.50 186 PHE A C 1
ATOM 1443 O O . PHE A 1 186 ? -16.472 14.459 9.617 1.00 95.50 186 PHE A O 1
ATOM 1450 N N . THR A 1 187 ? -15.550 13.080 11.143 1.00 95.06 187 THR A N 1
ATOM 1451 C CA . THR A 1 187 ? -15.077 14.110 12.057 1.00 95.06 187 THR A CA 1
ATOM 1452 C C . THR A 1 187 ? -13.553 14.082 12.074 1.00 95.06 187 THR A C 1
ATOM 1454 O O . THR A 1 187 ? -12.968 13.048 12.424 1.00 95.06 187 THR A O 1
ATOM 1457 N N . PRO A 1 188 ? -12.895 15.191 11.711 1.00 95.62 188 PRO A N 1
ATOM 1458 C CA . PRO A 1 188 ? -11.449 15.260 11.703 1.00 95.62 188 PRO A CA 1
ATOM 1459 C C . PRO A 1 188 ? -10.909 15.420 13.126 1.00 95.62 188 PRO A C 1
ATOM 1461 O O . PRO A 1 188 ? -11.340 16.297 13.871 1.00 95.62 188 PRO A O 1
ATOM 1464 N N . LEU A 1 189 ? -9.931 14.602 13.513 1.00 96.25 189 LEU A N 1
ATOM 1465 C CA . LEU A 1 189 ? -9.311 14.655 14.840 1.00 96.25 189 LEU A CA 1
ATOM 1466 C C . LEU A 1 189 ? -8.048 15.511 14.796 1.00 96.25 189 LEU A C 1
ATOM 1468 O O . LEU A 1 189 ? -7.170 15.270 13.968 1.00 96.25 189 LEU A O 1
ATOM 1472 N N . ASP A 1 190 ? -7.975 16.528 15.654 1.00 96.69 190 ASP A N 1
ATOM 1473 C CA . ASP A 1 190 ? -6.742 17.288 15.848 1.00 96.69 190 ASP A CA 1
ATOM 1474 C C . ASP A 1 190 ? -5.731 16.408 16.583 1.00 96.69 190 ASP A C 1
ATOM 1476 O O . ASP A 1 190 ? -6.056 15.755 17.581 1.00 96.69 190 ASP A O 1
ATOM 1480 N N . ARG A 1 191 ? -4.494 16.393 16.090 1.00 96.00 191 ARG A N 1
ATOM 1481 C CA . ARG A 1 191 ? -3.395 15.719 16.781 1.00 96.00 191 ARG A CA 1
ATOM 1482 C C . ARG A 1 191 ? -3.031 16.464 18.062 1.00 96.00 191 ARG A C 1
ATOM 1484 O O . ARG A 1 191 ? -2.947 17.691 18.075 1.00 96.00 191 ARG A O 1
ATOM 1491 N N . GLN A 1 192 ? -2.778 15.711 19.125 1.00 96.69 192 GLN A N 1
ATOM 1492 C CA . GLN A 1 192 ? -2.270 16.238 20.394 1.00 96.69 192 GLN A CA 1
ATOM 1493 C C . GLN A 1 192 ? -0.783 16.581 20.274 1.00 96.69 192 GLN A C 1
ATOM 1495 O O . GLN A 1 192 ? -0.330 17.615 20.761 1.00 96.69 192 GLN A O 1
ATOM 1500 N N . GLN A 1 193 ? -0.042 15.716 19.585 1.00 96.06 193 GLN A N 1
ATOM 1501 C CA . GLN A 1 193 ? 1.376 15.863 19.300 1.00 96.06 193 GLN A CA 1
ATOM 1502 C C . GLN A 1 193 ? 1.691 15.211 17.951 1.00 96.06 193 GLN A C 1
ATOM 1504 O O . GLN A 1 193 ? 1.008 14.274 17.539 1.00 96.06 193 GLN A O 1
ATOM 1509 N N . VAL A 1 194 ? 2.709 15.717 17.254 1.00 97.12 194 VAL A N 1
ATOM 1510 C CA . VAL A 1 194 ? 3.215 15.148 16.001 1.00 97.12 194 VAL A CA 1
ATOM 1511 C C . VAL A 1 194 ? 4.730 15.034 16.048 1.00 97.12 194 VAL A C 1
ATOM 1513 O O . VAL A 1 194 ? 5.415 15.891 16.607 1.00 97.12 194 VAL A O 1
ATOM 1516 N N . PHE A 1 195 ? 5.239 13.972 15.441 1.00 97.06 195 PHE A N 1
ATOM 1517 C CA . PHE A 1 195 ? 6.643 13.610 15.383 1.00 97.06 195 PHE A CA 1
ATOM 1518 C C . PHE A 1 195 ? 7.046 13.480 13.916 1.00 97.06 195 PHE A C 1
ATOM 1520 O O . PHE A 1 195 ? 7.132 12.386 13.353 1.00 97.06 195 PHE A O 1
ATOM 1527 N N . TYR A 1 196 ? 7.268 14.622 13.265 1.00 96.69 196 TYR A N 1
ATOM 1528 C CA . TYR A 1 196 ? 7.811 14.616 11.913 1.00 96.69 196 TYR A CA 1
ATOM 1529 C C . TYR A 1 196 ? 9.289 14.214 11.929 1.00 96.69 196 TYR A C 1
ATOM 1531 O O . TYR A 1 196 ? 10.048 14.700 12.774 1.00 96.69 196 TYR A O 1
ATOM 1539 N N . PRO A 1 197 ? 9.747 13.385 10.972 1.00 94.94 197 PRO A N 1
ATOM 1540 C CA . PRO A 1 197 ? 11.164 13.070 10.863 1.00 94.94 197 PRO A CA 1
ATOM 1541 C C . PRO A 1 197 ? 12.002 14.349 10.681 1.00 94.94 197 PRO A C 1
ATOM 1543 O O . PRO A 1 197 ? 11.562 15.254 9.962 1.00 94.94 197 PRO A O 1
ATOM 1546 N N . PRO A 1 198 ? 13.217 14.438 11.254 1.00 94.88 198 PRO A N 1
ATOM 1547 C CA . PRO A 1 198 ? 14.076 15.610 11.089 1.00 94.88 198 PRO A CA 1
ATOM 1548 C C . PRO A 1 198 ? 14.347 15.951 9.620 1.00 94.88 198 PRO A C 1
ATOM 1550 O O . PRO A 1 198 ? 14.526 15.048 8.798 1.00 94.88 198 PRO A O 1
ATOM 1553 N N . THR A 1 199 ? 14.434 17.237 9.275 1.00 94.12 199 THR A N 1
ATOM 1554 C CA . THR A 1 199 ? 14.667 17.687 7.886 1.00 94.12 199 THR A CA 1
ATOM 1555 C C . THR A 1 199 ? 16.002 17.194 7.329 1.00 94.12 199 THR A C 1
ATOM 1557 O O . THR A 1 199 ? 16.097 16.859 6.150 1.00 94.12 199 THR A O 1
ATOM 1560 N N . GLN A 1 200 ? 17.006 16.999 8.193 1.00 92.31 200 GLN A N 1
ATOM 1561 C CA . GLN A 1 200 ? 18.305 16.420 7.832 1.00 92.31 200 GLN A CA 1
ATOM 1562 C C . GLN A 1 200 ? 18.195 15.022 7.201 1.00 92.31 200 GLN A C 1
ATOM 1564 O O . GLN A 1 200 ? 19.082 14.624 6.446 1.00 92.31 200 GLN A O 1
ATOM 1569 N N . ARG A 1 201 ? 17.104 14.277 7.445 1.00 89.38 201 ARG A N 1
ATOM 1570 C CA . ARG A 1 201 ? 16.877 12.984 6.787 1.00 89.38 201 ARG A CA 1
ATOM 1571 C C . ARG A 1 201 ? 16.729 13.102 5.275 1.00 89.38 201 ARG A C 1
ATOM 1573 O O . ARG A 1 201 ? 16.943 12.100 4.616 1.00 89.38 201 ARG A O 1
ATOM 1580 N N . ASN A 1 202 ? 16.474 14.276 4.696 1.00 86.06 202 ASN A N 1
ATOM 1581 C CA . ASN A 1 202 ? 16.564 14.450 3.239 1.00 86.06 202 ASN A CA 1
ATOM 1582 C C . ASN A 1 202 ? 17.959 14.093 2.688 1.00 86.06 202 ASN A C 1
ATOM 1584 O O . ASN A 1 202 ? 18.073 13.665 1.546 1.00 86.06 202 ASN A O 1
ATOM 1588 N N . ASN A 1 203 ? 19.001 14.180 3.523 1.00 84.25 203 ASN A N 1
ATOM 1589 C CA . ASN A 1 203 ? 20.365 13.769 3.184 1.00 84.25 203 ASN A CA 1
ATOM 1590 C C . ASN A 1 203 ? 20.608 12.264 3.395 1.00 84.25 203 ASN A C 1
ATOM 1592 O O . ASN A 1 203 ? 21.683 11.757 3.074 1.00 84.25 203 ASN A O 1
ATOM 1596 N N . ALA A 1 204 ? 19.645 11.541 3.975 1.00 74.19 204 ALA A N 1
ATOM 1597 C CA . ALA A 1 204 ? 19.737 10.103 4.151 1.00 74.19 204 ALA A CA 1
ATOM 1598 C C . ALA A 1 204 ? 19.480 9.423 2.802 1.00 74.19 204 ALA A C 1
ATOM 1600 O O . ALA A 1 204 ? 18.344 9.263 2.370 1.00 74.19 204 ALA A O 1
ATOM 1601 N N . ALA A 1 205 ? 20.549 8.983 2.143 1.00 65.56 205 ALA A N 1
ATOM 1602 C CA . ALA A 1 205 ? 20.483 8.119 0.967 1.00 65.56 205 ALA A CA 1
ATOM 1603 C C . ALA A 1 205 ? 20.171 6.662 1.367 1.00 65.56 205 ALA A C 1
ATOM 1605 O O . ALA A 1 205 ? 20.934 5.738 1.077 1.00 65.56 205 ALA A O 1
ATOM 1606 N N . VAL A 1 206 ? 19.076 6.436 2.100 1.00 65.81 206 VAL A N 1
ATOM 1607 C CA . VAL A 1 206 ? 18.648 5.068 2.424 1.00 65.81 206 VAL A CA 1
ATOM 1608 C C . VAL A 1 206 ? 18.243 4.357 1.139 1.00 65.81 206 VAL A C 1
ATOM 1610 O O . VAL A 1 206 ? 17.385 4.797 0.379 1.00 65.81 206 VAL A O 1
ATOM 1613 N N . THR A 1 207 ? 18.909 3.236 0.896 1.00 61.81 207 THR A N 1
ATOM 1614 C CA . THR A 1 207 ? 18.697 2.424 -0.293 1.00 61.81 207 THR A CA 1
ATOM 1615 C C . THR A 1 207 ? 17.720 1.316 0.053 1.00 61.81 207 THR A C 1
ATOM 1617 O O . THR A 1 207 ? 18.051 0.399 0.805 1.00 61.81 207 THR A O 1
ATOM 1620 N N . TYR A 1 208 ? 16.516 1.390 -0.507 1.00 68.44 208 TYR A N 1
ATOM 1621 C CA . TYR A 1 208 ? 15.679 0.210 -0.628 1.00 68.44 208 TYR A CA 1
ATOM 1622 C C . TYR A 1 208 ? 16.120 -0.559 -1.873 1.00 68.44 208 TYR A C 1
ATOM 1624 O O . TYR A 1 208 ? 16.218 0.019 -2.953 1.00 68.44 208 TYR A O 1
ATOM 1632 N N . TYR A 1 209 ? 16.413 -1.847 -1.724 1.00 73.81 209 TYR A N 1
ATOM 1633 C CA . TYR A 1 209 ? 16.952 -2.659 -2.810 1.00 73.81 209 TYR A CA 1
ATOM 1634 C C . TYR A 1 209 ? 15.998 -3.798 -3.157 1.00 73.81 209 TYR A C 1
ATOM 1636 O O . TYR A 1 209 ? 15.576 -4.549 -2.276 1.00 73.81 209 TYR A O 1
ATOM 1644 N N . SER A 1 210 ? 15.695 -3.917 -4.446 1.00 83.38 210 SER A N 1
ATOM 1645 C CA . SER A 1 210 ? 15.096 -5.097 -5.063 1.00 83.38 210 SER A CA 1
ATOM 1646 C C . SER A 1 210 ? 16.095 -5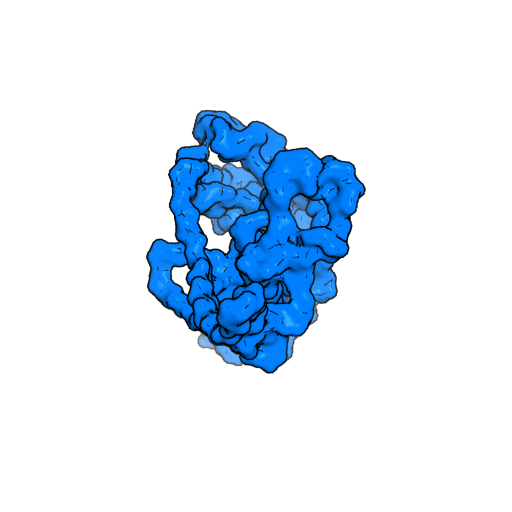.620 -6.084 1.00 83.38 210 SER A C 1
ATOM 1648 O O . SER A 1 210 ? 16.601 -4.856 -6.907 1.00 83.38 210 SER A O 1
ATOM 1650 N N . ALA A 1 211 ? 16.419 -6.904 -5.991 1.00 87.50 211 ALA A N 1
ATOM 1651 C CA . ALA A 1 211 ? 17.414 -7.530 -6.850 1.00 87.50 211 ALA A CA 1
ATOM 1652 C C . ALA A 1 211 ? 16.712 -8.218 -8.016 1.00 87.50 211 ALA A C 1
ATOM 1654 O O . ALA A 1 211 ? 15.754 -8.954 -7.790 1.00 87.50 211 ALA A O 1
ATOM 1655 N N . VAL A 1 212 ? 17.216 -8.042 -9.235 1.00 91.81 212 VAL A N 1
ATOM 1656 C CA . VAL A 1 212 ? 16.825 -8.861 -10.387 1.00 91.81 212 VAL A CA 1
ATOM 1657 C C . VAL A 1 212 ? 18.089 -9.326 -11.090 1.00 91.81 212 VAL A C 1
ATOM 1659 O O . VAL A 1 212 ? 18.950 -8.513 -11.418 1.00 91.81 212 VAL A O 1
ATOM 1662 N N . GLY A 1 213 ? 18.200 -10.631 -11.307 1.00 94.19 213 GLY A N 1
ATOM 1663 C CA . GLY A 1 213 ? 19.200 -11.228 -12.184 1.00 94.19 213 GLY A CA 1
ATOM 1664 C C . GLY A 1 213 ? 18.509 -11.896 -13.363 1.00 94.19 213 GLY A C 1
ATOM 1665 O O . GLY A 1 213 ? 17.532 -12.609 -13.162 1.00 94.19 213 GLY A O 1
ATOM 1666 N N . THR A 1 214 ? 19.016 -11.688 -14.576 1.00 94.94 214 THR A N 1
ATOM 1667 C CA . THR A 1 214 ? 18.456 -12.292 -15.791 1.00 94.94 214 THR A CA 1
ATOM 1668 C C . THR A 1 214 ? 19.551 -12.987 -16.581 1.00 94.94 214 THR A C 1
ATOM 1670 O O . THR A 1 214 ? 20.602 -12.401 -16.834 1.00 94.94 214 THR A O 1
ATOM 1673 N N . LEU A 1 215 ? 19.287 -14.225 -16.991 1.00 95.44 215 LEU A N 1
ATOM 1674 C CA . LEU A 1 215 ? 20.083 -14.951 -17.972 1.00 95.44 215 LEU A CA 1
ATOM 1675 C C . LEU A 1 215 ? 19.351 -14.910 -19.309 1.00 95.44 215 LEU A C 1
ATOM 1677 O O . LEU A 1 215 ? 18.158 -15.203 -19.356 1.00 95.44 215 LEU A O 1
ATOM 1681 N N . ALA A 1 216 ? 20.059 -14.558 -20.378 1.00 95.06 216 ALA A N 1
ATOM 1682 C CA . ALA A 1 216 ? 19.515 -14.501 -21.728 1.00 95.06 216 ALA A CA 1
ATOM 1683 C C . ALA A 1 216 ? 20.280 -15.459 -22.643 1.00 95.06 216 ALA A C 1
ATOM 1685 O O . ALA A 1 216 ? 21.510 -15.489 -22.644 1.00 95.06 216 ALA A O 1
ATOM 1686 N N . GLU A 1 217 ? 19.533 -16.229 -23.423 1.00 95.50 217 GLU A N 1
ATOM 1687 C CA . GLU A 1 217 ? 20.038 -17.070 -24.498 1.00 95.50 217 GLU A CA 1
ATOM 1688 C C . GLU A 1 217 ? 19.774 -16.357 -25.823 1.00 95.50 217 GLU A C 1
ATOM 1690 O O . GLU A 1 217 ? 18.625 -16.051 -26.151 1.00 95.50 217 GLU A O 1
ATOM 1695 N N . ILE A 1 218 ? 20.836 -16.084 -26.581 1.00 95.25 218 ILE A N 1
ATOM 1696 C CA . ILE A 1 218 ? 20.760 -15.348 -27.844 1.00 95.25 218 ILE A CA 1
ATOM 1697 C C . ILE A 1 218 ? 21.462 -16.107 -28.968 1.00 95.25 218 ILE A C 1
ATOM 1699 O O . ILE A 1 218 ? 22.468 -16.782 -28.743 1.00 95.25 218 ILE A O 1
ATOM 1703 N N . ALA A 1 219 ? 20.958 -15.939 -30.185 1.00 95.69 219 ALA A N 1
ATOM 1704 C CA . ALA A 1 219 ? 21.650 -16.285 -31.417 1.00 95.69 219 ALA A CA 1
ATOM 1705 C C . ALA A 1 219 ? 22.029 -15.004 -32.163 1.00 95.69 219 ALA A C 1
ATOM 1707 O O . ALA A 1 219 ? 21.292 -14.020 -32.139 1.00 95.69 219 ALA A O 1
ATOM 1708 N N . ILE A 1 220 ? 23.192 -15.013 -32.813 1.00 96.81 220 ILE A N 1
ATOM 1709 C CA . ILE A 1 220 ? 23.676 -13.878 -33.599 1.00 96.81 220 ILE A CA 1
ATOM 1710 C C . ILE A 1 220 ? 24.048 -14.382 -34.985 1.00 96.81 220 ILE A C 1
ATOM 1712 O O . ILE A 1 220 ? 24.880 -15.283 -35.123 1.00 96.81 220 ILE A O 1
ATOM 1716 N N . ASP A 1 221 ? 23.461 -13.779 -36.012 1.00 96.94 221 ASP A N 1
ATOM 1717 C CA . ASP A 1 221 ? 23.910 -13.973 -37.383 1.00 96.94 221 ASP A CA 1
ATOM 1718 C C . ASP A 1 221 ? 25.213 -13.187 -37.605 1.00 96.94 221 ASP A C 1
ATOM 1720 O O . ASP A 1 221 ? 25.261 -11.966 -37.473 1.00 96.94 221 ASP A O 1
ATOM 1724 N N . ILE A 1 222 ? 26.296 -13.893 -37.933 1.00 96.38 222 ILE A N 1
ATOM 1725 C CA . ILE A 1 222 ? 27.646 -13.309 -38.018 1.00 96.38 222 ILE A CA 1
ATOM 1726 C C . ILE A 1 222 ? 27.790 -12.364 -39.222 1.00 96.38 222 ILE A C 1
ATOM 1728 O O . ILE A 1 222 ? 28.609 -11.447 -39.191 1.00 96.38 222 ILE A O 1
ATOM 1732 N N . ALA A 1 223 ? 27.019 -12.579 -40.291 1.00 97.00 223 ALA A N 1
ATOM 1733 C CA . ALA A 1 223 ? 27.127 -11.788 -41.512 1.00 97.00 223 ALA A CA 1
ATOM 1734 C C . ALA A 1 223 ? 26.374 -10.454 -41.401 1.00 97.00 223 ALA A C 1
ATOM 1736 O O . ALA A 1 223 ? 26.828 -9.440 -41.928 1.00 97.00 223 ALA A O 1
ATOM 1737 N N . THR A 1 224 ? 25.228 -10.459 -40.721 1.00 96.25 224 THR A N 1
ATOM 1738 C CA . THR A 1 224 ? 24.312 -9.313 -40.607 1.00 96.25 224 THR A CA 1
ATOM 1739 C C . THR A 1 224 ? 24.385 -8.613 -39.253 1.00 96.25 224 THR A C 1
ATOM 1741 O O . THR A 1 224 ? 23.970 -7.461 -39.139 1.00 96.25 224 THR A O 1
ATOM 1744 N N . GLY A 1 225 ? 24.895 -9.292 -38.223 1.00 93.50 225 GLY A N 1
ATOM 1745 C CA . GLY A 1 225 ? 24.857 -8.831 -36.836 1.00 93.50 225 GLY A CA 1
ATOM 1746 C C . GLY A 1 225 ? 23.466 -8.910 -36.200 1.00 93.50 225 GLY A C 1
ATOM 1747 O O . GLY A 1 225 ? 23.281 -8.397 -35.098 1.00 93.50 225 GLY A O 1
ATOM 1748 N N . GLN A 1 226 ? 22.483 -9.522 -36.872 1.00 93.06 226 GLN A N 1
ATOM 1749 C CA . GLN A 1 226 ? 21.130 -9.647 -36.344 1.00 93.06 226 GLN A CA 1
ATOM 1750 C C . GLN A 1 226 ? 21.126 -10.533 -35.094 1.00 93.06 226 GLN A C 1
ATOM 1752 O O . GLN A 1 226 ? 21.607 -11.667 -35.129 1.00 93.06 226 GLN A O 1
ATOM 1757 N N . VAL A 1 227 ? 20.559 -10.012 -34.005 1.00 94.19 227 VAL A N 1
ATOM 1758 C CA . VAL A 1 227 ? 20.404 -10.727 -32.733 1.00 94.19 227 VAL A CA 1
ATOM 1759 C C . VAL A 1 227 ? 18.985 -11.276 -32.624 1.00 94.19 227 VAL A C 1
ATOM 1761 O O . VAL A 1 227 ? 18.015 -10.540 -32.787 1.00 94.19 227 VAL A O 1
ATOM 1764 N N . GLU A 1 228 ? 18.871 -12.563 -32.313 1.00 92.75 228 GLU A N 1
ATOM 1765 C CA . GLU A 1 228 ? 17.621 -13.236 -31.970 1.00 92.75 228 GLU A CA 1
ATOM 1766 C C . GLU A 1 228 ? 17.660 -13.655 -30.497 1.00 92.75 228 GLU A C 1
ATOM 1768 O O . GLU A 1 228 ? 18.568 -14.368 -30.065 1.00 92.75 228 GLU A O 1
ATOM 1773 N N . LEU A 1 229 ? 16.667 -13.225 -29.717 1.00 94.50 229 LEU A N 1
ATOM 1774 C CA . LEU A 1 229 ? 16.492 -13.668 -28.337 1.00 94.50 229 LEU A CA 1
ATOM 1775 C C . LEU A 1 229 ? 15.738 -15.001 -28.317 1.00 94.50 229 LEU A C 1
ATOM 1777 O O . LEU A 1 229 ? 14.534 -15.055 -28.567 1.00 94.50 229 LEU A O 1
ATOM 1781 N N . LEU A 1 230 ? 16.446 -16.083 -27.998 1.00 93.88 230 LEU A N 1
ATOM 1782 C CA . LEU A 1 230 ? 15.884 -17.432 -27.999 1.00 93.88 230 LEU A CA 1
ATOM 1783 C C . LEU A 1 230 ? 15.090 -17.716 -26.725 1.00 93.88 230 LEU A C 1
ATOM 1785 O O . LEU A 1 230 ? 14.024 -18.335 -26.795 1.00 93.88 230 LEU A O 1
ATOM 1789 N N . ASN A 1 231 ? 15.616 -17.285 -25.576 1.00 93.94 231 ASN A N 1
ATOM 1790 C CA . ASN A 1 231 ? 15.014 -17.486 -24.263 1.00 93.94 231 ASN A CA 1
ATOM 1791 C C . ASN A 1 231 ? 15.600 -16.515 -23.222 1.00 93.94 231 ASN A C 1
ATOM 1793 O O . ASN A 1 231 ? 16.706 -16.001 -23.389 1.00 93.94 231 ASN A O 1
ATOM 1797 N N . HIS A 1 232 ? 14.895 -16.311 -22.110 1.00 93.38 232 HIS A N 1
ATOM 1798 C CA . HIS A 1 232 ? 15.471 -15.716 -20.912 1.00 93.38 232 HIS A CA 1
ATOM 1799 C C . HIS A 1 232 ? 14.825 -16.246 -19.627 1.00 93.38 232 HIS A C 1
ATOM 1801 O O . HIS A 1 232 ? 13.651 -16.621 -19.589 1.00 93.38 232 HIS A O 1
ATOM 1807 N N . HIS A 1 233 ? 15.611 -16.247 -18.554 1.00 95.38 233 HIS A N 1
ATOM 1808 C CA . HIS A 1 233 ? 15.178 -16.623 -17.215 1.00 95.38 233 HIS A CA 1
ATOM 1809 C C . HIS A 1 233 ? 15.546 -15.527 -16.218 1.00 95.38 233 HIS A C 1
ATOM 1811 O O . HIS A 1 233 ? 16.712 -15.129 -16.145 1.00 95.38 233 HIS A O 1
ATOM 1817 N N . SER A 1 234 ? 14.571 -15.056 -15.443 1.00 95.12 234 SER A N 1
ATOM 1818 C CA . SER A 1 234 ? 14.766 -13.972 -14.476 1.00 95.12 234 SER A CA 1
ATOM 1819 C C . SER A 1 234 ? 14.477 -14.401 -13.046 1.00 95.12 234 SER A C 1
ATOM 1821 O O . SER A 1 234 ? 13.439 -14.979 -12.757 1.00 95.12 234 SER A O 1
ATOM 1823 N N . ILE A 1 235 ? 15.367 -14.044 -12.129 1.00 94.88 235 ILE A N 1
ATOM 1824 C CA . ILE A 1 235 ? 15.236 -14.291 -10.696 1.00 94.88 235 ILE A CA 1
ATOM 1825 C C . ILE A 1 235 ? 15.105 -12.937 -10.006 1.00 94.88 235 ILE A C 1
ATOM 1827 O O . ILE A 1 235 ? 15.997 -12.096 -10.133 1.00 94.88 235 ILE A O 1
ATOM 1831 N N . MET A 1 236 ? 14.013 -12.721 -9.272 1.00 92.25 236 MET A N 1
ATOM 1832 C CA . MET A 1 236 ? 13.723 -11.445 -8.610 1.00 92.25 236 MET A CA 1
ATOM 1833 C C . MET A 1 236 ? 13.511 -11.593 -7.101 1.00 92.25 236 MET A C 1
ATOM 1835 O O . MET A 1 236 ? 12.769 -12.458 -6.652 1.00 92.25 236 MET A O 1
ATOM 1839 N N . GLU A 1 237 ? 14.079 -10.684 -6.309 1.00 88.75 237 GLU A N 1
ATOM 1840 C CA . GLU A 1 237 ? 13.701 -10.445 -4.912 1.00 88.75 237 GLU A CA 1
ATOM 1841 C C . GLU A 1 237 ? 13.029 -9.076 -4.800 1.00 88.75 237 GLU A C 1
ATOM 1843 O O . GLU A 1 237 ? 13.583 -8.059 -5.224 1.00 88.75 237 GLU A O 1
ATOM 1848 N N . CYS A 1 238 ? 11.822 -9.058 -4.238 1.00 84.38 238 CYS A N 1
ATOM 1849 C CA . CYS A 1 238 ? 11.007 -7.850 -4.133 1.00 84.38 238 CYS A CA 1
ATOM 1850 C C . CYS A 1 238 ? 10.214 -7.754 -2.822 1.00 84.38 238 CYS A C 1
ATOM 1852 O O . CYS A 1 238 ? 9.123 -7.181 -2.766 1.00 84.38 238 CYS A O 1
ATOM 1854 N N . GLY A 1 239 ? 10.754 -8.353 -1.761 1.00 83.81 239 GLY A N 1
ATOM 1855 C CA . GLY A 1 239 ? 10.072 -8.438 -0.478 1.00 83.81 239 GLY A CA 1
ATOM 1856 C C . GLY A 1 239 ? 8.835 -9.336 -0.536 1.00 83.81 239 GLY A C 1
ATOM 1857 O O . GLY A 1 239 ? 8.914 -10.498 -0.926 1.00 83.81 239 GLY A O 1
ATOM 1858 N N . ASN A 1 240 ? 7.701 -8.825 -0.063 1.00 83.06 240 ASN A N 1
ATOM 1859 C CA . ASN A 1 240 ? 6.452 -9.574 -0.027 1.00 83.06 240 ASN A CA 1
ATOM 1860 C C . ASN A 1 240 ? 5.488 -9.062 -1.092 1.00 83.06 240 ASN A C 1
ATOM 1862 O O . ASN A 1 240 ? 5.191 -7.869 -1.163 1.00 83.06 240 ASN A O 1
ATOM 1866 N N . LEU A 1 241 ? 4.969 -10.014 -1.855 1.00 86.25 241 LEU A N 1
ATOM 1867 C CA . LEU A 1 241 ? 4.037 -9.801 -2.948 1.00 86.25 241 LEU A CA 1
ATOM 1868 C C . LEU A 1 241 ? 2.668 -9.418 -2.394 1.00 86.25 241 LEU A C 1
ATOM 1870 O O . LEU A 1 241 ? 2.153 -10.098 -1.504 1.00 86.25 241 LEU A O 1
ATOM 1874 N N . ILE A 1 242 ? 2.085 -8.342 -2.918 1.00 87.12 242 ILE A N 1
ATOM 1875 C CA . ILE A 1 242 ? 0.695 -7.994 -2.616 1.00 87.12 242 ILE A CA 1
ATOM 1876 C C . ILE A 1 242 ? -0.218 -8.772 -3.568 1.00 87.12 242 ILE A C 1
ATOM 1878 O O . ILE A 1 242 ? -1.107 -9.483 -3.107 1.00 87.12 242 ILE A O 1
ATOM 1882 N N . VAL A 1 243 ? 0.042 -8.695 -4.878 1.00 89.88 243 VAL A N 1
ATOM 1883 C CA . VAL A 1 243 ? -0.660 -9.458 -5.916 1.00 89.88 243 VAL A CA 1
ATOM 1884 C C . VAL A 1 243 ? 0.366 -10.132 -6.844 1.00 89.88 243 VAL A C 1
ATOM 1886 O O . VAL A 1 243 ? 0.924 -9.469 -7.722 1.00 89.88 243 VAL A O 1
ATOM 1889 N N . PRO A 1 244 ? 0.647 -11.441 -6.680 1.00 89.75 244 PRO A N 1
ATOM 1890 C CA . PRO A 1 244 ? 1.678 -12.150 -7.450 1.00 89.75 244 PRO A CA 1
ATOM 1891 C C . PRO A 1 244 ? 1.546 -12.015 -8.974 1.00 89.75 244 PRO A C 1
ATOM 1893 O O . PRO A 1 244 ? 2.548 -11.900 -9.680 1.00 89.75 244 PRO A O 1
ATOM 1896 N N . GLU A 1 245 ? 0.319 -11.978 -9.488 1.00 91.00 245 GLU A N 1
ATOM 1897 C CA . GLU A 1 245 ? 0.019 -11.842 -10.913 1.00 91.00 245 GLU A CA 1
ATOM 1898 C C . GLU A 1 245 ? 0.453 -10.474 -11.454 1.00 91.00 245 GLU A C 1
ATOM 1900 O O . GLU A 1 245 ? 0.972 -10.378 -12.569 1.00 91.00 245 GLU A O 1
ATOM 1905 N N . LEU A 1 246 ? 0.297 -9.410 -10.656 1.00 90.25 246 LEU A N 1
ATOM 1906 C CA . LEU A 1 246 ? 0.757 -8.072 -11.030 1.00 90.25 246 LEU A CA 1
ATOM 1907 C C . LEU A 1 246 ? 2.279 -7.991 -11.020 1.00 90.25 246 LEU A C 1
ATOM 1909 O O . LEU A 1 246 ? 2.852 -7.418 -11.948 1.00 90.25 246 LEU A O 1
ATOM 1913 N N . VAL A 1 247 ? 2.933 -8.601 -10.029 1.00 89.38 247 VAL A N 1
ATOM 1914 C CA . VAL A 1 247 ? 4.397 -8.686 -9.987 1.00 89.38 247 VAL A CA 1
ATOM 1915 C C . VAL A 1 247 ? 4.936 -9.432 -11.206 1.00 89.38 247 VAL A C 1
ATOM 1917 O O . VAL A 1 247 ? 5.868 -8.948 -11.848 1.00 89.38 247 VAL A O 1
ATOM 1920 N N . SER A 1 248 ? 4.320 -10.558 -11.578 1.00 90.31 248 SER A N 1
ATOM 1921 C CA . SER A 1 248 ? 4.686 -11.300 -12.791 1.00 90.31 248 SER A CA 1
ATOM 1922 C C . SER A 1 248 ? 4.550 -10.433 -14.048 1.00 90.31 248 SER A C 1
ATOM 1924 O O . SER A 1 248 ? 5.484 -10.349 -14.846 1.00 90.31 248 SER A O 1
ATOM 1926 N N . GLY A 1 249 ? 3.439 -9.702 -14.190 1.00 91.00 249 GLY A N 1
ATOM 1927 C CA . GLY A 1 249 ? 3.240 -8.781 -15.312 1.00 91.00 249 GLY A CA 1
ATOM 1928 C C . GLY A 1 249 ? 4.259 -7.634 -15.353 1.00 91.00 249 GLY A C 1
ATOM 1929 O O . GLY A 1 249 ? 4.732 -7.270 -16.428 1.00 91.00 249 GLY A O 1
ATOM 1930 N N . GLN A 1 250 ? 4.639 -7.077 -14.196 1.00 91.19 250 GLN A N 1
ATOM 1931 C CA . GLN A 1 250 ? 5.684 -6.048 -14.106 1.00 91.19 250 GLN A CA 1
ATOM 1932 C C . GLN A 1 250 ? 7.059 -6.591 -14.503 1.00 91.19 250 GLN A C 1
ATOM 1934 O O . GLN A 1 250 ? 7.790 -5.902 -15.212 1.00 91.19 250 GLN A O 1
ATOM 1939 N N . LEU A 1 251 ? 7.398 -7.816 -14.089 1.00 91.25 251 LEU A N 1
ATOM 1940 C CA . LEU A 1 251 ? 8.652 -8.466 -14.467 1.00 91.25 251 LEU A CA 1
ATOM 1941 C C . LEU A 1 251 ? 8.730 -8.660 -15.988 1.00 91.25 251 LEU A C 1
ATOM 1943 O O . LEU A 1 251 ? 9.700 -8.234 -16.609 1.00 91.25 251 LEU A O 1
ATOM 1947 N N . GLN A 1 252 ? 7.680 -9.221 -16.593 1.00 91.31 252 GLN A N 1
ATOM 1948 C CA . GLN A 1 252 ? 7.607 -9.437 -18.042 1.00 91.31 252 GLN A CA 1
ATOM 1949 C C . GLN A 1 252 ? 7.689 -8.116 -18.823 1.00 91.31 252 GLN A C 1
ATOM 1951 O O . GLN A 1 252 ? 8.476 -7.990 -19.759 1.00 91.31 252 GLN A O 1
ATOM 1956 N N . GLY A 1 253 ? 6.919 -7.101 -18.415 1.00 91.81 253 GLY A N 1
ATOM 1957 C CA . GLY A 1 253 ? 6.936 -5.788 -19.065 1.00 91.81 253 GLY A CA 1
ATOM 1958 C C . GLY A 1 253 ? 8.277 -5.066 -18.918 1.00 91.81 253 GLY A C 1
ATOM 1959 O O . GLY A 1 253 ? 8.774 -4.486 -19.881 1.00 91.81 253 GLY A O 1
ATOM 1960 N N . GLY A 1 254 ? 8.891 -5.131 -17.733 1.00 92.19 254 GLY A N 1
ATOM 1961 C CA . GLY A 1 254 ? 10.212 -4.558 -17.468 1.00 92.19 254 GLY A CA 1
ATOM 1962 C C . GLY A 1 254 ? 11.307 -5.182 -18.331 1.00 92.19 254 GLY A C 1
ATOM 1963 O O . GLY A 1 254 ? 12.127 -4.459 -18.895 1.00 92.19 254 GLY A O 1
ATOM 1964 N N . LEU A 1 255 ? 11.288 -6.508 -18.490 1.00 92.50 255 LEU A N 1
ATOM 1965 C CA . LEU A 1 255 ? 12.226 -7.218 -19.361 1.00 92.50 255 LEU A CA 1
ATOM 1966 C C . LEU A 1 255 ? 12.011 -6.867 -20.830 1.00 92.50 255 LEU A C 1
ATOM 1968 O O . LEU A 1 255 ? 12.983 -6.564 -21.515 1.00 92.50 255 LEU A O 1
ATOM 1972 N N . ALA A 1 256 ? 10.761 -6.824 -21.295 1.00 93.06 256 ALA A N 1
ATOM 1973 C CA . ALA A 1 256 ? 10.447 -6.412 -22.661 1.00 93.06 256 ALA A CA 1
ATOM 1974 C C . ALA A 1 256 ? 10.964 -4.994 -22.969 1.00 93.06 256 ALA A C 1
ATOM 1976 O O . ALA A 1 256 ? 11.559 -4.784 -24.024 1.00 93.06 256 ALA A O 1
ATOM 1977 N N . MET A 1 257 ? 10.814 -4.044 -22.035 1.00 93.94 257 MET A N 1
ATOM 1978 C CA . MET A 1 257 ? 11.392 -2.698 -22.164 1.00 93.94 257 MET A CA 1
ATOM 1979 C C . MET A 1 257 ? 12.925 -2.726 -22.192 1.00 93.94 257 MET A C 1
ATOM 1981 O O . MET A 1 257 ? 13.535 -2.039 -23.003 1.00 93.94 257 MET A O 1
ATOM 1985 N N . GLY A 1 258 ? 13.563 -3.538 -21.344 1.00 93.31 258 GLY A N 1
ATOM 1986 C CA . GLY A 1 258 ? 15.020 -3.696 -21.349 1.00 93.31 258 GLY A CA 1
ATOM 1987 C C . GLY A 1 258 ? 15.557 -4.277 -22.662 1.00 93.31 258 GLY A C 1
ATOM 1988 O O . GLY A 1 258 ? 16.570 -3.804 -23.171 1.00 93.31 258 GLY A O 1
ATOM 1989 N N . ILE A 1 259 ? 14.860 -5.261 -23.236 1.00 93.38 259 ILE A N 1
ATOM 1990 C CA . ILE A 1 259 ? 15.190 -5.862 -24.537 1.00 93.38 259 ILE A CA 1
ATOM 1991 C C . ILE A 1 259 ? 15.010 -4.834 -25.660 1.00 93.38 259 ILE A C 1
ATOM 1993 O O . ILE A 1 259 ? 15.911 -4.670 -26.482 1.00 93.38 259 ILE A O 1
ATOM 1997 N N . GLY A 1 260 ? 13.889 -4.103 -25.658 1.00 93.94 260 GLY A N 1
ATOM 1998 C CA . GLY A 1 260 ? 13.630 -2.987 -26.571 1.00 93.94 260 GLY A CA 1
ATOM 1999 C C . GLY A 1 260 ? 14.769 -1.977 -26.561 1.00 93.94 260 GLY A C 1
ATOM 2000 O O . GLY A 1 260 ? 15.395 -1.739 -27.593 1.00 93.94 260 GLY A O 1
ATOM 2001 N N . HIS A 1 261 ? 15.115 -1.480 -25.375 1.00 93.88 261 HIS A N 1
ATOM 2002 C CA . HIS A 1 261 ? 16.211 -0.537 -25.183 1.00 93.88 261 HIS A CA 1
ATOM 2003 C C . HIS A 1 261 ? 17.569 -1.085 -25.652 1.00 93.88 261 HIS A C 1
ATOM 2005 O O . HIS A 1 261 ? 18.401 -0.332 -26.154 1.00 93.88 261 HIS A O 1
ATOM 2011 N N . ALA A 1 262 ? 17.843 -2.377 -25.460 1.00 92.94 262 ALA A N 1
ATOM 2012 C CA . ALA A 1 262 ? 19.135 -2.960 -25.811 1.00 92.94 262 ALA A CA 1
ATOM 2013 C C . ALA A 1 262 ? 19.296 -3.235 -27.316 1.00 92.94 262 ALA A C 1
ATOM 2015 O O . ALA A 1 262 ? 20.405 -3.100 -27.831 1.00 92.94 262 ALA A O 1
ATOM 2016 N N . LEU A 1 263 ? 18.227 -3.653 -28.005 1.00 92.44 263 LEU A N 1
ATOM 2017 C CA . LEU A 1 263 ? 18.316 -4.214 -29.361 1.00 92.44 263 LEU A CA 1
ATOM 2018 C C . LEU A 1 263 ? 17.569 -3.421 -30.442 1.00 92.44 263 LEU A C 1
ATOM 2020 O O . LEU A 1 263 ? 17.878 -3.583 -31.622 1.00 92.44 263 LEU A O 1
ATOM 2024 N N . HIS A 1 264 ? 16.587 -2.593 -30.080 1.00 90.69 264 HIS A N 1
ATOM 2025 C CA . HIS A 1 264 ? 15.638 -2.028 -31.049 1.00 90.69 264 HIS A CA 1
ATOM 2026 C C . HIS A 1 264 ? 15.527 -0.505 -30.986 1.00 90.69 264 HIS A C 1
ATOM 2028 O O . HIS A 1 264 ? 15.447 0.155 -32.024 1.00 90.69 264 HIS A O 1
ATOM 2034 N N . GLU A 1 265 ? 15.514 0.064 -29.787 1.00 91.50 265 GLU A N 1
ATOM 2035 C CA . GLU A 1 265 ? 15.268 1.485 -29.587 1.00 91.50 265 GLU A CA 1
ATOM 2036 C C . GLU A 1 265 ? 16.534 2.298 -29.869 1.00 91.50 265 GLU A C 1
ATOM 2038 O O . GLU A 1 265 ? 17.589 2.093 -29.271 1.00 91.50 265 GLU A O 1
ATOM 2043 N N . TYR A 1 266 ? 16.421 3.262 -30.781 1.00 88.12 266 TYR A N 1
ATOM 2044 C CA . TYR A 1 266 ? 17.502 4.175 -31.126 1.00 88.12 266 TYR A CA 1
ATOM 2045 C C . TYR A 1 266 ? 16.975 5.601 -31.253 1.00 88.12 266 TYR A C 1
ATOM 2047 O O . TYR A 1 266 ? 15.959 5.850 -31.908 1.00 88.12 266 TYR A O 1
ATOM 2055 N N . LEU A 1 267 ? 17.695 6.540 -30.639 1.00 86.50 267 LEU A N 1
ATOM 2056 C CA . LEU A 1 267 ? 17.424 7.971 -30.698 1.00 86.50 267 LEU A CA 1
ATOM 2057 C C . LEU A 1 267 ? 18.677 8.691 -31.225 1.00 86.50 267 LEU A C 1
ATOM 2059 O O . LEU A 1 267 ? 19.654 8.824 -30.483 1.00 86.50 267 LEU A O 1
ATOM 2063 N N . PRO A 1 268 ? 18.687 9.135 -32.493 1.00 83.44 268 PRO A N 1
ATOM 2064 C CA . PRO A 1 268 ? 19.794 9.888 -33.048 1.00 83.44 268 PRO A CA 1
ATOM 2065 C C . PRO A 1 268 ? 19.927 11.236 -32.353 1.00 83.44 268 PRO A C 1
ATOM 2067 O O . PRO A 1 268 ? 18.957 11.835 -31.880 1.00 83.44 268 PRO A O 1
ATOM 2070 N N . LEU A 1 269 ? 21.172 11.692 -32.289 1.00 81.50 269 LEU A N 1
ATOM 2071 C CA . LEU A 1 269 ? 21.527 12.955 -31.667 1.00 81.50 269 LEU A CA 1
ATOM 2072 C C . LEU A 1 269 ? 21.071 14.138 -32.535 1.00 81.50 269 LEU A C 1
ATOM 2074 O O . LEU A 1 269 ? 20.921 14.019 -33.749 1.00 81.50 269 LEU A O 1
ATOM 2078 N N . TYR A 1 270 ? 20.939 15.302 -31.897 1.00 81.75 270 TYR A N 1
ATOM 2079 C CA . TYR A 1 270 ? 20.703 16.593 -32.550 1.00 81.75 270 TYR A CA 1
ATOM 2080 C C . TYR A 1 270 ? 19.376 16.678 -33.332 1.00 81.75 270 TYR A C 1
ATOM 2082 O O . TYR A 1 270 ? 18.344 16.161 -32.903 1.00 81.75 270 TYR A O 1
ATOM 2090 N N . GLU A 1 271 ? 19.388 17.421 -34.436 1.00 77.81 271 GLU A N 1
ATOM 2091 C CA . GLU A 1 271 ? 18.227 17.833 -35.232 1.00 77.81 271 GLU A CA 1
ATOM 2092 C C . GLU A 1 271 ? 17.559 16.702 -36.034 1.00 77.81 271 GLU A C 1
ATOM 2094 O O . GLU A 1 271 ? 16.395 16.819 -36.432 1.00 77.81 271 GLU A O 1
ATOM 2099 N N . ASP A 1 272 ? 18.239 15.561 -36.169 1.00 76.19 272 ASP A N 1
ATOM 2100 C CA . ASP A 1 272 ? 17.679 14.338 -36.751 1.00 76.19 272 ASP A CA 1
ATOM 2101 C C . ASP A 1 272 ? 16.853 13.512 -35.752 1.00 76.19 272 ASP A C 1
ATOM 2103 O O . ASP A 1 272 ? 16.152 12.577 -36.151 1.00 76.19 272 ASP A O 1
ATOM 2107 N N . GLY A 1 273 ? 16.907 13.858 -34.463 1.00 77.69 273 GLY A N 1
ATOM 2108 C CA . GLY A 1 273 ? 16.165 13.196 -33.395 1.00 77.69 273 GLY A CA 1
ATOM 2109 C C . GLY A 1 273 ? 14.648 13.455 -33.417 1.00 77.69 273 GLY A C 1
ATOM 2110 O O . GLY A 1 273 ? 14.125 14.202 -34.252 1.00 77.69 273 GLY A O 1
ATOM 2111 N N . PRO A 1 274 ? 13.898 12.875 -32.460 1.00 76.12 274 PRO A N 1
ATOM 2112 C CA . PRO A 1 274 ? 12.431 12.921 -32.433 1.00 76.12 274 PRO A CA 1
ATOM 2113 C C . PRO A 1 274 ? 11.818 14.323 -32.278 1.00 76.12 274 PRO A C 1
ATOM 2115 O O . PRO A 1 274 ? 10.625 14.500 -32.519 1.00 76.12 274 PRO A O 1
ATOM 2118 N N . GLY A 1 275 ? 12.613 15.335 -31.920 1.00 75.19 275 GLY A N 1
ATOM 2119 C CA . GLY A 1 275 ? 12.152 16.713 -31.724 1.00 75.19 275 GLY A CA 1
ATOM 2120 C C . GLY A 1 275 ? 11.717 17.450 -32.998 1.00 75.19 275 GLY A C 1
ATOM 2121 O O . GLY A 1 275 ? 11.065 18.483 -32.891 1.00 75.19 275 GLY A O 1
ATOM 2122 N N . ASN A 1 276 ? 12.028 16.937 -34.196 1.00 78.94 276 ASN A N 1
ATOM 2123 C CA . ASN A 1 276 ? 11.669 17.586 -35.467 1.00 78.94 276 ASN A CA 1
ATOM 2124 C C . ASN A 1 276 ? 10.231 17.294 -35.951 1.00 78.94 276 ASN A C 1
ATOM 2126 O O . ASN A 1 276 ? 9.836 17.749 -37.023 1.00 78.94 276 ASN A O 1
ATOM 2130 N N . GLY A 1 277 ? 9.450 16.517 -35.190 1.00 81.31 277 GLY A N 1
ATOM 2131 C CA . GLY A 1 277 ? 8.043 16.223 -35.490 1.00 81.31 277 GLY A CA 1
ATOM 2132 C C . GLY A 1 277 ? 7.804 15.240 -36.643 1.00 81.31 277 GLY A C 1
ATOM 2133 O O . GLY A 1 277 ? 6.654 14.960 -36.966 1.00 81.31 277 GLY A O 1
ATOM 2134 N N . THR A 1 278 ? 8.856 14.687 -37.259 1.00 81.56 278 THR A N 1
ATOM 2135 C CA . THR A 1 278 ? 8.741 13.701 -38.358 1.00 81.56 278 THR A CA 1
ATOM 2136 C C . THR A 1 278 ? 8.821 12.244 -37.889 1.00 81.56 278 THR A C 1
ATOM 2138 O O . THR A 1 278 ? 8.745 11.313 -38.696 1.00 81.56 278 THR A O 1
ATOM 2141 N N . TRP A 1 279 ? 9.006 12.037 -36.586 1.00 85.81 279 TRP A N 1
ATOM 2142 C CA . TRP A 1 279 ? 9.226 10.736 -35.967 1.00 85.81 279 TRP A CA 1
ATOM 2143 C C . TRP A 1 279 ? 7.927 10.088 -35.499 1.00 85.81 279 TRP A C 1
ATOM 2145 O O . TRP A 1 279 ? 7.184 10.681 -34.727 1.00 85.81 279 TRP A O 1
ATOM 2155 N N . ASN A 1 280 ? 7.714 8.832 -35.901 1.00 84.88 280 ASN A N 1
ATOM 2156 C CA . ASN A 1 280 ? 6.654 7.964 -35.387 1.00 84.88 280 ASN A CA 1
ATOM 2157 C C . ASN A 1 280 ? 7.232 6.562 -35.087 1.00 84.88 280 ASN A C 1
ATOM 2159 O O . ASN A 1 280 ? 8.434 6.323 -35.236 1.00 84.88 280 ASN A O 1
ATOM 2163 N N . PHE A 1 281 ? 6.376 5.588 -34.751 1.00 86.94 281 PHE A N 1
ATOM 2164 C CA . PHE A 1 281 ? 6.770 4.176 -34.565 1.00 86.94 281 PHE A CA 1
ATOM 2165 C C . PHE A 1 281 ? 7.346 3.492 -35.820 1.00 86.94 281 PHE A C 1
ATOM 2167 O O . PHE A 1 281 ? 7.783 2.349 -35.765 1.00 86.94 281 PHE A O 1
ATOM 2174 N N . ASN A 1 282 ? 7.366 4.179 -36.965 1.00 85.50 282 ASN A N 1
ATOM 2175 C CA . ASN A 1 282 ? 8.102 3.739 -38.149 1.00 85.50 282 ASN A CA 1
ATOM 2176 C C . ASN A 1 282 ? 9.624 3.933 -38.019 1.00 85.50 282 ASN A C 1
ATOM 2178 O O . ASN A 1 282 ? 10.368 3.294 -38.756 1.00 85.50 282 ASN A O 1
ATOM 2182 N N . ARG A 1 283 ? 10.075 4.838 -37.138 1.00 84.81 283 ARG A N 1
ATOM 2183 C CA . ARG A 1 283 ? 11.494 5.142 -36.881 1.00 84.81 283 ARG A CA 1
ATOM 2184 C C . ARG A 1 283 ? 11.932 4.747 -35.475 1.00 84.81 283 ARG A C 1
ATOM 2186 O O . ARG A 1 283 ? 13.065 4.319 -35.302 1.00 84.81 283 ARG A O 1
ATOM 2193 N N . TYR A 1 284 ? 11.036 4.852 -34.496 1.00 88.69 284 TYR A N 1
ATOM 2194 C CA . TYR A 1 284 ? 11.268 4.333 -33.151 1.00 88.69 284 TYR A CA 1
ATOM 2195 C C . TYR A 1 284 ? 10.720 2.911 -33.040 1.00 88.69 284 TYR A C 1
ATOM 2197 O O . TYR A 1 284 ? 9.504 2.707 -32.974 1.00 88.69 284 TYR A O 1
ATOM 2205 N N . HIS A 1 285 ? 11.615 1.925 -33.077 1.00 88.81 285 HIS A N 1
ATOM 2206 C CA . HIS A 1 285 ? 11.223 0.524 -33.101 1.00 88.81 285 HIS A CA 1
ATOM 2207 C C . HIS A 1 285 ? 10.889 0.025 -31.692 1.00 88.81 285 HIS A C 1
ATOM 2209 O O . HIS A 1 285 ? 11.767 -0.362 -30.928 1.00 88.81 285 HIS A O 1
ATOM 2215 N N . MET A 1 286 ? 9.596 0.013 -31.372 1.00 91.00 286 MET A N 1
ATOM 2216 C CA . MET A 1 286 ? 9.094 -0.662 -30.176 1.00 91.00 286 MET A CA 1
ATOM 2217 C C . MET A 1 286 ? 9.219 -2.185 -30.329 1.00 91.00 286 MET A C 1
ATOM 2219 O O . MET A 1 286 ? 8.844 -2.702 -31.390 1.00 91.00 286 MET A O 1
ATOM 2223 N N . PRO A 1 287 ? 9.668 -2.907 -29.287 1.00 91.56 287 PRO A N 1
ATOM 2224 C CA . PRO A 1 287 ? 9.778 -4.359 -29.329 1.00 91.56 287 PRO A CA 1
ATOM 2225 C C . PRO A 1 287 ? 8.406 -5.009 -29.545 1.00 91.56 287 PRO A C 1
ATOM 2227 O O . PRO A 1 287 ? 7.399 -4.621 -28.944 1.00 91.56 287 PRO A O 1
ATOM 2230 N N . ARG A 1 288 ? 8.363 -6.017 -30.414 1.00 91.69 288 ARG A N 1
ATOM 2231 C CA . ARG A 1 288 ? 7.174 -6.821 -30.714 1.00 91.69 288 ARG A CA 1
ATOM 2232 C C . ARG A 1 288 ? 7.175 -8.101 -29.887 1.00 91.69 288 ARG A C 1
ATOM 2234 O O . ARG A 1 288 ? 8.185 -8.512 -29.328 1.00 91.69 288 ARG A O 1
ATOM 2241 N N . ALA A 1 289 ? 6.041 -8.801 -29.877 1.00 90.50 289 ALA A N 1
ATOM 2242 C CA . ALA A 1 289 ? 5.929 -10.100 -29.210 1.00 90.50 289 ALA A CA 1
ATOM 2243 C C . ALA A 1 289 ? 6.939 -11.145 -29.734 1.00 90.50 289 ALA A C 1
ATOM 2245 O O . ALA A 1 289 ? 7.365 -12.015 -28.980 1.00 90.50 289 ALA A O 1
ATOM 2246 N N . SER A 1 290 ? 7.339 -11.054 -31.008 1.00 89.62 290 SER A N 1
ATOM 2247 C CA . SER A 1 290 ? 8.387 -11.898 -31.598 1.00 89.62 290 SER A CA 1
ATOM 2248 C C . SER A 1 290 ? 9.775 -11.641 -31.017 1.00 89.62 290 SER A C 1
ATOM 2250 O O . SER A 1 290 ? 10.609 -12.536 -31.049 1.00 89.62 290 SER A O 1
ATOM 2252 N N . ASP A 1 291 ? 10.010 -10.447 -30.479 1.00 90.56 291 ASP A N 1
ATOM 2253 C CA . ASP A 1 291 ? 11.351 -9.959 -30.154 1.00 90.56 291 ASP A CA 1
ATOM 2254 C C . ASP A 1 291 ? 11.730 -10.253 -28.693 1.00 90.56 291 ASP A C 1
ATOM 2256 O O . ASP A 1 291 ? 12.892 -10.166 -28.311 1.00 90.56 291 ASP A O 1
ATOM 2260 N N . VAL A 1 292 ? 10.746 -10.624 -27.863 1.00 90.88 292 VAL A N 1
ATOM 2261 C CA . VAL A 1 292 ? 10.896 -10.738 -26.400 1.00 90.88 292 VAL A CA 1
ATOM 2262 C C . VAL A 1 292 ? 10.633 -12.148 -25.861 1.00 90.88 292 VAL A C 1
ATOM 2264 O O . VAL A 1 292 ? 10.316 -12.313 -24.690 1.00 90.88 292 VAL A O 1
ATOM 2267 N N . ALA A 1 293 ? 10.724 -13.179 -26.710 1.00 87.00 293 ALA A N 1
ATOM 2268 C CA . ALA A 1 293 ? 10.591 -14.588 -26.317 1.00 87.00 293 ALA A CA 1
ATOM 2269 C C . ALA A 1 293 ? 9.351 -14.903 -25.436 1.00 87.00 293 ALA A C 1
ATOM 2271 O O . ALA A 1 293 ? 9.416 -15.757 -24.548 1.00 87.00 293 ALA A O 1
ATOM 2272 N N . VAL A 1 294 ? 8.205 -14.251 -25.708 1.00 85.12 294 VAL A N 1
ATOM 2273 C CA . VAL A 1 294 ? 6.993 -14.230 -24.848 1.00 85.12 294 VAL A CA 1
ATOM 2274 C C . VAL A 1 294 ? 6.557 -15.613 -24.352 1.00 85.12 294 VAL A C 1
ATOM 2276 O O . VAL A 1 294 ? 6.085 -15.740 -23.225 1.00 85.12 294 VAL A O 1
ATOM 2279 N N . TRP A 1 295 ? 6.712 -16.644 -25.187 1.00 86.94 295 TRP A N 1
ATOM 2280 C CA . TRP A 1 295 ? 6.247 -18.009 -24.918 1.00 86.94 295 TRP A CA 1
ATOM 2281 C C . TRP A 1 295 ? 7.281 -18.921 -24.254 1.00 86.94 295 TRP A C 1
ATOM 2283 O O . TRP A 1 295 ? 6.938 -20.028 -23.849 1.00 86.94 295 TRP A O 1
ATOM 2293 N N . LYS A 1 296 ? 8.546 -18.497 -24.199 1.00 89.69 296 LYS A N 1
ATOM 2294 C CA . LYS A 1 296 ? 9.664 -19.298 -23.678 1.00 89.69 296 LYS A CA 1
ATOM 2295 C C . LYS A 1 296 ? 10.216 -18.749 -22.367 1.00 89.69 296 LYS A C 1
ATOM 2297 O O . LYS A 1 296 ? 10.777 -19.518 -21.592 1.00 89.69 296 LYS A O 1
ATOM 2302 N N . GLN A 1 297 ? 10.029 -17.451 -22.125 1.00 90.12 297 GLN A N 1
ATOM 2303 C CA . GLN A 1 297 ? 10.494 -16.783 -20.919 1.00 90.12 297 GLN A CA 1
ATOM 2304 C C . GLN A 1 297 ? 10.012 -17.467 -19.637 1.00 90.12 297 GLN A C 1
ATOM 2306 O O . GLN A 1 297 ? 8.885 -17.957 -19.540 1.00 90.12 297 GLN A O 1
ATOM 2311 N N . THR A 1 298 ? 10.865 -17.444 -18.622 1.00 93.62 298 THR A N 1
ATOM 2312 C CA . THR A 1 298 ? 10.551 -17.950 -17.284 1.00 93.62 298 THR A CA 1
ATOM 2313 C C . THR A 1 298 ? 11.048 -16.975 -16.226 1.00 93.62 298 THR A C 1
ATOM 2315 O O . THR A 1 298 ? 11.926 -16.146 -16.480 1.00 93.62 298 THR A O 1
ATOM 2318 N N . GLY A 1 299 ? 10.503 -17.068 -15.018 1.00 92.81 299 GLY A N 1
ATOM 2319 C CA . GLY A 1 299 ? 11.068 -16.334 -13.902 1.00 92.81 299 GLY A CA 1
ATOM 2320 C C . GLY A 1 299 ? 10.593 -16.821 -12.547 1.00 92.81 299 GLY A C 1
ATOM 2321 O O . GLY A 1 299 ? 9.468 -17.297 -12.408 1.00 92.81 299 GLY A O 1
ATOM 2322 N N . ASP A 1 300 ? 11.474 -16.664 -11.566 1.00 93.06 300 ASP A N 1
ATOM 2323 C CA . ASP A 1 300 ? 11.275 -17.067 -10.183 1.00 93.06 300 ASP A CA 1
ATOM 2324 C C . ASP A 1 300 ? 11.341 -15.857 -9.255 1.00 93.06 300 ASP A C 1
ATOM 2326 O O . ASP A 1 300 ? 12.167 -14.952 -9.408 1.00 93.06 300 ASP A O 1
ATOM 2330 N N . ILE A 1 301 ? 10.479 -15.864 -8.241 1.00 91.12 301 ILE A N 1
ATOM 2331 C CA . ILE A 1 301 ? 10.499 -14.867 -7.175 1.00 91.12 301 ILE A CA 1
ATOM 2332 C C . ILE A 1 301 ? 11.120 -15.507 -5.939 1.00 91.12 301 ILE A C 1
ATOM 2334 O O . ILE A 1 301 ? 10.599 -16.479 -5.390 1.00 91.12 301 ILE A O 1
ATOM 2338 N N . LEU A 1 302 ? 12.235 -14.941 -5.483 1.00 89.38 302 LEU A N 1
ATOM 2339 C CA . LEU A 1 302 ? 12.903 -15.386 -4.271 1.00 89.38 302 LEU A CA 1
ATOM 2340 C C . LEU A 1 302 ? 12.032 -15.095 -3.042 1.00 89.38 302 LEU A C 1
ATOM 2342 O O . LEU A 1 302 ? 11.429 -14.020 -2.945 1.00 89.38 302 LEU A O 1
ATOM 2346 N N . PRO A 1 303 ? 11.988 -16.017 -2.064 1.00 82.88 303 PRO A N 1
ATOM 2347 C CA . PRO A 1 303 ? 11.257 -15.786 -0.833 1.00 82.88 303 PRO A CA 1
ATOM 2348 C C . PRO A 1 303 ? 11.859 -14.606 -0.070 1.00 82.88 303 PRO A C 1
ATOM 2350 O O . PRO A 1 303 ? 13.060 -14.327 -0.143 1.00 82.88 303 PRO A O 1
ATOM 2353 N N . ARG A 1 304 ? 11.024 -13.949 0.739 1.00 71.06 304 ARG A N 1
ATOM 2354 C CA . ARG A 1 304 ? 11.462 -12.836 1.586 1.00 71.06 304 ARG A CA 1
ATOM 2355 C C . ARG A 1 304 ? 12.679 -13.238 2.433 1.00 71.06 304 ARG A C 1
ATOM 2357 O O . ARG A 1 304 ? 12.639 -14.208 3.193 1.00 71.06 304 ARG A O 1
ATOM 2364 N N . TYR A 1 305 ? 13.751 -12.453 2.361 1.00 64.88 305 TYR A N 1
ATOM 2365 C CA . TYR A 1 305 ? 14.889 -12.622 3.268 1.00 64.88 305 TYR A CA 1
ATOM 2366 C C . TYR A 1 305 ? 14.508 -12.126 4.675 1.00 64.88 305 TYR A C 1
ATOM 2368 O O . TYR A 1 305 ? 14.175 -10.956 4.843 1.00 64.88 305 TYR A O 1
ATOM 2376 N N . GLN A 1 306 ? 14.542 -13.002 5.686 1.00 52.09 306 GLN A N 1
ATOM 2377 C CA . GLN A 1 306 ? 13.954 -12.761 7.018 1.00 52.09 306 GLN A CA 1
ATOM 2378 C C . GLN A 1 306 ? 14.824 -11.950 8.007 1.00 52.09 306 GLN A C 1
ATOM 2380 O O . GLN A 1 306 ? 14.409 -11.762 9.150 1.00 52.09 306 GLN A O 1
ATOM 2385 N N . LYS A 1 307 ? 16.025 -11.472 7.640 1.00 45.38 307 LYS A N 1
ATOM 2386 C CA . LYS A 1 307 ? 16.869 -10.716 8.592 1.00 45.38 307 LYS A CA 1
ATOM 2387 C C . LYS A 1 307 ? 16.426 -9.246 8.738 1.00 45.38 307 LYS A C 1
ATOM 2389 O O . LYS A 1 307 ? 16.094 -8.626 7.731 1.00 45.38 307 LYS A O 1
ATOM 2394 N N . PRO A 1 308 ? 16.515 -8.640 9.941 1.00 38.12 308 PRO A N 1
ATOM 2395 C CA . PRO A 1 308 ? 15.816 -7.391 10.282 1.00 38.12 308 PRO A CA 1
ATOM 2396 C C . PRO A 1 308 ? 16.473 -6.097 9.769 1.00 38.12 308 PRO A C 1
ATOM 2398 O O . PRO A 1 308 ? 16.036 -5.011 10.133 1.00 38.12 308 PRO A O 1
ATOM 2401 N N . ILE A 1 309 ? 17.566 -6.175 9.005 1.00 35.56 309 ILE A N 1
ATOM 2402 C CA . ILE A 1 309 ? 18.534 -5.064 8.933 1.00 35.56 309 ILE A CA 1
ATOM 2403 C C . ILE A 1 309 ? 18.128 -3.966 7.933 1.00 35.56 309 ILE A C 1
ATOM 2405 O O . ILE A 1 309 ? 18.599 -2.840 8.048 1.00 35.56 309 ILE A O 1
ATOM 2409 N N . HIS A 1 310 ? 17.192 -4.221 7.015 1.00 39.00 310 HIS A N 1
ATOM 2410 C CA . HIS A 1 310 ? 16.747 -3.207 6.055 1.00 39.00 310 HIS A CA 1
ATOM 2411 C C . HIS A 1 310 ? 15.232 -3.284 5.846 1.00 39.00 310 HIS A C 1
ATOM 2413 O O . HIS A 1 310 ? 14.702 -4.352 5.540 1.00 39.00 310 HIS A O 1
ATOM 2419 N N . GLN A 1 311 ? 14.527 -2.156 6.003 1.00 40.91 311 GLN A N 1
ATOM 2420 C CA . GLN A 1 311 ? 13.169 -2.019 5.468 1.00 40.91 311 GLN A CA 1
ATOM 2421 C C . GLN A 1 311 ? 13.255 -2.269 3.954 1.00 40.91 311 GLN A C 1
ATOM 2423 O O . GLN A 1 311 ? 14.151 -1.738 3.303 1.00 40.91 311 GLN A O 1
ATOM 2428 N N . LYS A 1 312 ? 12.386 -3.118 3.400 1.00 47.19 312 LYS A N 1
ATOM 2429 C CA . LYS A 1 312 ? 12.405 -3.507 1.980 1.00 47.19 312 LYS A CA 1
ATOM 2430 C C . LYS A 1 312 ? 11.188 -2.963 1.243 1.00 47.19 312 LYS A C 1
ATOM 2432 O O . LYS A 1 312 ? 10.126 -2.797 1.846 1.00 47.19 312 LYS A O 1
ATOM 2437 N N . VAL A 1 313 ? 11.360 -2.694 -0.054 1.00 44.03 313 VAL A N 1
ATOM 2438 C CA . VAL A 1 313 ? 10.267 -2.310 -0.960 1.00 44.03 313 VAL A CA 1
ATOM 2439 C C . VAL A 1 313 ? 9.275 -3.466 -1.039 1.00 44.03 313 VAL A C 1
ATOM 2441 O O . VAL A 1 313 ? 9.680 -4.615 -1.193 1.00 44.03 313 VAL A O 1
ATOM 2444 N N . TRP A 1 314 ? 7.986 -3.159 -0.935 1.00 42.19 314 TRP A N 1
ATOM 2445 C CA . TRP A 1 314 ? 6.908 -4.075 -1.303 1.00 42.19 314 TRP A CA 1
ATOM 2446 C C . TRP A 1 314 ? 6.591 -3.804 -2.773 1.00 42.19 314 TRP A C 1
ATOM 2448 O O . TRP A 1 314 ? 6.347 -2.645 -3.118 1.00 42.19 314 TRP A O 1
ATOM 2458 N N . LEU A 1 315 ? 6.617 -4.816 -3.644 1.00 42.75 315 LEU A N 1
ATOM 2459 C CA . LEU A 1 315 ? 6.122 -4.674 -5.020 1.00 42.75 315 LEU A CA 1
ATOM 2460 C C . LEU A 1 315 ? 4.635 -5.058 -5.112 1.00 42.75 315 LEU A C 1
ATOM 2462 O O . LEU A 1 315 ? 4.144 -5.891 -4.349 1.00 42.75 315 LEU A O 1
ATOM 2466 N N . LYS A 1 316 ? 3.933 -4.367 -6.022 1.00 41.88 316 LYS A N 1
ATOM 2467 C CA . LYS A 1 316 ? 2.480 -4.454 -6.259 1.00 41.88 316 LYS A CA 1
ATOM 2468 C C . LYS A 1 316 ? 2.032 -5.856 -6.618 1.00 41.88 316 LYS A C 1
ATOM 2470 O O . LYS A 1 316 ? 2.551 -6.343 -7.634 1.00 41.88 316 LYS A O 1
#

Sequence (316 aa):
MSTSQSVICAQWLGKPADEAHFSVTDWSSLPVETSGDPYIMSQQEQDTLQKNPRWSPSYCSPSSASNSAYYFSHSTREAARLIFEHSIWPAAMAIWQSGIGGGQAAPYIVRKEDARWVDGGLTANGMQILSLDILAQKAYQMGNITGAVVHVFNRWQWAEADFSINNQSVHLPIDGLSIRHANGQFTPLDRQQVFYPPTQRNNAAVTYYSAVGTLAEIAIDIATGQVELLNHHSIMECGNLIVPELVSGQLQGGLAMGIGHALHEYLPLYEDGPGNGTWNFNRYHMPRASDVAVWKQTGDILPRYQKPIHQKVWLK

Organism: NCBI:txid82979

InterPro domains:
  IPR016208 Aldehyde oxidase/xanthine dehydrogenase-like [PTHR11908] (179-293)
  IPR037165 Aldehyde oxidase/xanthine dehydrogenase, molybdopterin binding domain superfamily [SSF56003] (1-297)
  IPR046867 Aldehyde oxidase/xanthine dehydrogenase, second molybdopterin binding domain [PF20256] (155-292)

Foldseek 3Di:
DQQLLQLLLCFQLVGGDPDTDPPDQDDPLWQAAEDDALQPDALVRVVVQVVFLRYDPDRDDDDDPLCCQVPVSQQSNQFSVQCRVFALVVLLLVVQLDDDCRHVCNVHDWDPVQWDRDVQAIDGPPTDHDHSVSSQVSSLVVQTWPGKGFAWDDLVATKWFWWQDPNDTDIGSTSWMWTATRVGGTDTTGTPHIDDDHSCSSVVPADADKDKDKDWDWDADPVPRDIATQEMEMEIEAADESDVVVVVVCVLVVQQVVQLVPHFADADDDPVGCVVVPDDCVRGPRDDPRRRNVPHYYYDYDYHDPDDDGDHHHHD